Protein AF-A0A8S2HGR1-F1 (afdb_monomer_lite)

Foldseek 3Di:
DWKAFCCDDPPFDHHRDTGDDDPCCVPVPCVVVVGIGDDDPVVNVVSVVVVVVVVVVVVVLVVVLVVVLVVQQPDEAEDEDDDDDPDPPDQCDPVNVVVVCVVVVNDDFDPVQWDDDDGDDAAFDWTWGRSDPPDIHTHTYGYDPPPLLPQDQLVLDPDNLVSLLNVLQVVCVVVVHDDDLVSSCVSCVVVVNCVVNDPVNSVCCVVCVVVVSVVSVVSSVVPPPPDDDDVVVVVVVVVVVVVVVVPPDPQQPEQDLLDPVVCVVCSYDDPPDDDDDDDDPPPCSLVSVLSSQVSSVVPDDPPDDGDDDDDDDDPVVSVLSNCCVVVVPDSVCVVVVVPDDD

Structure (mmCIF, N/CA/C/O backbone):
data_AF-A0A8S2HGR1-F1
#
_entry.id   AF-A0A8S2HGR1-F1
#
loop_
_atom_site.group_PDB
_atom_site.id
_atom_site.type_symbol
_atom_site.label_atom_id
_atom_site.label_alt_id
_atom_site.label_comp_id
_atom_site.label_asym_id
_atom_site.label_entity_id
_atom_site.label_seq_id
_atom_site.pdbx_PDB_ins_code
_atom_site.Cartn_x
_atom_site.Cartn_y
_atom_site.Cartn_z
_atom_site.occupancy
_atom_site.B_iso_or_equiv
_atom_site.auth_seq_id
_atom_site.auth_comp_id
_atom_site.auth_asym_id
_atom_site.auth_atom_id
_atom_site.pdbx_PDB_model_num
ATOM 1 N N . MET A 1 1 ? -41.498 15.082 64.802 1.00 80.62 1 MET A N 1
ATOM 2 C CA . MET A 1 1 ? -40.029 15.286 64.866 1.00 80.62 1 MET A CA 1
ATOM 3 C C . MET A 1 1 ? -39.489 15.509 63.464 1.00 80.62 1 MET A C 1
ATOM 5 O O . MET A 1 1 ? -39.879 14.786 62.555 1.00 80.62 1 MET A O 1
ATOM 9 N N . LYS A 1 2 ? -38.595 16.490 63.287 1.00 83.81 2 LYS A N 1
ATOM 10 C CA . LYS A 1 2 ? -37.931 16.752 62.001 1.00 83.81 2 LYS A CA 1
ATOM 11 C C . LYS A 1 2 ? -36.655 15.925 61.887 1.00 83.81 2 LYS A C 1
ATOM 13 O O . LYS A 1 2 ? -35.819 15.945 62.792 1.00 83.81 2 LYS A O 1
ATOM 18 N N . VAL A 1 3 ? -36.505 15.217 60.777 1.00 82.38 3 VAL A N 1
ATOM 19 C CA . VAL A 1 3 ? -35.333 14.389 60.479 1.00 82.38 3 VAL A CA 1
ATOM 20 C C . VAL A 1 3 ? -34.842 14.675 59.063 1.00 82.38 3 VAL A C 1
ATOM 22 O O . VAL A 1 3 ? -35.623 15.043 58.189 1.00 82.38 3 VAL A O 1
ATOM 25 N N . ILE A 1 4 ? -33.537 14.536 58.849 1.00 82.94 4 ILE A N 1
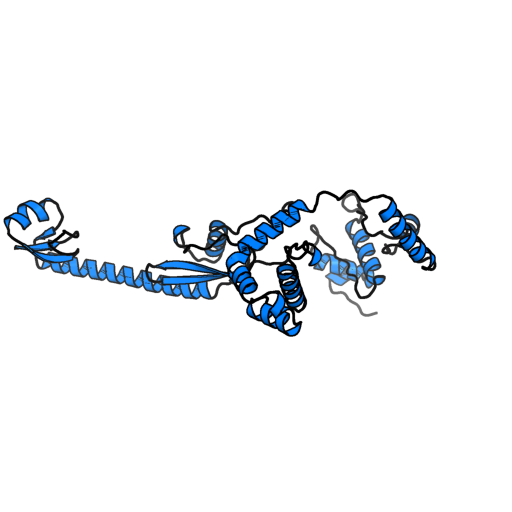ATOM 26 C CA . ILE A 1 4 ? -32.879 14.675 57.548 1.00 82.94 4 ILE A CA 1
ATOM 27 C C . ILE A 1 4 ? -32.605 13.270 57.025 1.00 82.94 4 ILE A C 1
ATOM 29 O O . ILE A 1 4 ? -31.868 12.520 57.667 1.00 82.94 4 ILE A O 1
ATOM 33 N N . LEU A 1 5 ? -33.185 12.904 55.885 1.00 81.44 5 LEU A N 1
ATOM 34 C CA . LEU A 1 5 ? -32.988 11.585 55.283 1.00 81.44 5 LEU A CA 1
ATOM 35 C C . LEU A 1 5 ? -31.607 11.491 54.615 1.00 81.44 5 LEU A C 1
ATOM 37 O O . LEU A 1 5 ? -31.251 12.333 53.799 1.00 81.44 5 LEU A O 1
ATOM 41 N N . LEU A 1 6 ? -30.836 10.447 54.924 1.00 78.56 6 LEU A N 1
ATOM 42 C CA . LEU A 1 6 ? -29.546 10.149 54.281 1.00 78.56 6 LEU A CA 1
ATOM 43 C C . LEU A 1 6 ? -29.682 9.173 53.104 1.00 78.56 6 LEU A C 1
ATOM 45 O O . LEU A 1 6 ? -28.788 9.075 52.267 1.00 78.56 6 LEU A O 1
ATOM 49 N N . LYS A 1 7 ? -30.784 8.420 53.056 1.00 76.19 7 LYS A N 1
ATOM 50 C CA . LYS A 1 7 ? -31.121 7.460 51.999 1.00 76.19 7 LYS A CA 1
ATOM 51 C C . LYS A 1 7 ? -32.593 7.621 51.626 1.00 76.19 7 LYS A C 1
ATOM 53 O O . LYS A 1 7 ? -33.381 8.099 52.437 1.00 76.19 7 LYS A O 1
ATOM 58 N N . GLU A 1 8 ? -32.957 7.235 50.409 1.00 79.38 8 GLU A N 1
ATOM 59 C CA . GLU A 1 8 ? -34.348 7.276 49.960 1.00 79.38 8 GLU A CA 1
ATOM 60 C C . GLU A 1 8 ? -35.175 6.251 50.743 1.00 79.38 8 GLU A C 1
ATOM 62 O O . GLU A 1 8 ? -34.776 5.092 50.879 1.00 79.38 8 GLU A O 1
ATOM 67 N N . VAL A 1 9 ? -36.319 6.683 51.276 1.00 79.00 9 VAL A N 1
ATOM 68 C CA . VAL A 1 9 ? -37.239 5.818 52.021 1.00 79.00 9 VAL A CA 1
ATOM 69 C C . VAL A 1 9 ? -38.609 5.913 51.367 1.00 79.00 9 VAL A C 1
ATOM 71 O O . VAL A 1 9 ? -39.228 6.980 51.327 1.00 79.00 9 VAL A O 1
ATOM 74 N N . ALA A 1 10 ? -39.087 4.781 50.848 1.00 75.19 10 ALA A N 1
ATOM 75 C CA . ALA A 1 10 ? -40.359 4.694 50.144 1.00 75.19 10 ALA A CA 1
ATOM 76 C C . ALA A 1 10 ? -41.505 5.277 50.993 1.00 75.19 10 ALA A C 1
ATOM 78 O O . ALA A 1 10 ? -41.668 4.911 52.156 1.00 75.19 10 ALA A O 1
ATOM 79 N N . LYS A 1 11 ? -42.309 6.166 50.389 1.00 75.50 11 LYS A N 1
ATOM 80 C CA . LYS A 1 11 ? -43.443 6.891 51.006 1.00 75.50 11 LYS A CA 1
ATOM 81 C C . LYS A 1 11 ? -43.089 7.940 52.077 1.00 75.50 11 LYS A C 1
ATOM 83 O O . LYS A 1 11 ? -44.012 8.502 52.657 1.00 75.50 11 LYS A O 1
ATOM 88 N N . VAL A 1 12 ? -41.807 8.222 52.331 1.00 76.75 12 VAL A N 1
ATOM 89 C CA . VAL A 1 12 ? -41.376 9.226 53.327 1.00 76.75 12 VAL A CA 1
ATOM 90 C C . VAL A 1 12 ? -40.705 10.431 52.666 1.00 76.75 12 VAL A C 1
ATOM 92 O O . VAL A 1 12 ? -41.078 11.556 52.969 1.00 76.75 12 VAL A O 1
ATOM 95 N N . GLY A 1 13 ? -39.748 10.220 51.758 1.00 78.12 13 GLY A N 1
ATOM 96 C CA . GLY A 1 13 ? -39.049 11.319 51.082 1.00 78.12 13 GLY A CA 1
ATOM 97 C C . GLY A 1 13 ? -37.760 10.887 50.382 1.00 78.12 13 GLY A C 1
ATOM 98 O O . GLY A 1 13 ? -37.345 9.724 50.474 1.00 78.12 13 GLY A O 1
ATOM 99 N N . LYS A 1 14 ? -37.134 11.828 49.669 1.00 77.69 14 LYS A N 1
ATOM 100 C CA . LYS A 1 14 ? -35.889 11.615 48.914 1.00 77.69 14 LYS A CA 1
ATOM 101 C C . LYS A 1 14 ? -34.643 11.864 49.774 1.00 77.69 14 LYS A C 1
ATOM 103 O O . LYS A 1 14 ? -34.700 12.418 50.869 1.00 77.69 14 LYS A O 1
ATOM 108 N N . VAL A 1 15 ? -33.488 11.434 49.263 1.00 76.75 15 VAL A N 1
ATOM 109 C CA . VAL A 1 15 ? -32.173 11.666 49.887 1.00 76.75 15 VAL A CA 1
ATOM 110 C C . VAL A 1 15 ? -31.944 13.168 50.110 1.00 76.75 15 VAL A C 1
ATOM 112 O O . VAL A 1 15 ? -32.165 13.962 49.200 1.00 76.75 15 VAL A O 1
ATOM 115 N N . ASN A 1 16 ? -31.449 13.536 51.294 1.00 75.75 16 ASN A N 1
ATOM 116 C CA . ASN A 1 16 ? -31.147 14.900 51.747 1.00 75.75 16 ASN A CA 1
ATOM 117 C C . ASN A 1 16 ? -32.367 15.819 51.948 1.00 75.75 16 ASN A C 1
ATOM 119 O O . ASN A 1 16 ? -32.214 17.034 52.062 1.00 75.75 16 ASN A O 1
ATOM 123 N N . GLU A 1 17 ? -33.571 15.255 52.041 1.00 78.94 17 GLU A N 1
ATOM 124 C CA . GLU A 1 17 ? -34.801 15.997 52.322 1.00 78.94 17 GLU A CA 1
ATOM 125 C C . GLU A 1 17 ? -35.075 16.090 53.834 1.00 78.94 17 GLU A C 1
ATOM 127 O O . GLU A 1 17 ? -34.801 15.156 54.597 1.00 78.94 17 GLU A O 1
ATOM 132 N N . VAL A 1 18 ? -35.617 17.231 54.279 1.00 81.44 18 VAL A N 1
ATOM 133 C CA . VAL A 1 18 ? -36.080 17.418 55.662 1.00 81.44 18 VAL A CA 1
ATOM 134 C C . VAL A 1 18 ? -37.545 17.012 55.730 1.00 81.44 18 VAL A C 1
ATOM 136 O O . VAL A 1 18 ? -38.400 17.710 55.191 1.00 81.44 18 VAL A O 1
ATOM 139 N N . VAL A 1 19 ? -37.836 15.913 56.422 1.00 81.75 19 VAL A N 1
ATOM 140 C CA . VAL A 1 19 ? -39.195 15.370 56.533 1.00 81.75 19 VAL A CA 1
ATOM 141 C C . VAL A 1 19 ? -39.647 15.381 57.987 1.00 81.75 19 VAL A C 1
ATOM 143 O O . VAL A 1 19 ? -38.861 15.176 58.918 1.00 81.75 19 VAL A O 1
ATOM 146 N N . GLU A 1 20 ? -40.935 15.642 58.188 1.00 83.06 20 GLU A N 1
ATOM 147 C CA . GLU A 1 20 ? -41.573 15.568 59.493 1.00 83.06 20 GLU A CA 1
ATOM 148 C C . GLU A 1 20 ? -42.263 14.214 59.673 1.00 83.06 20 GLU A C 1
ATOM 150 O O . GLU A 1 20 ? -43.122 13.821 58.890 1.00 83.06 20 GLU A O 1
ATOM 155 N N . VAL A 1 21 ? -41.859 13.482 60.711 1.00 85.25 21 VAL A N 1
ATOM 156 C CA . VAL A 1 21 ? -42.371 12.140 61.017 1.00 85.25 21 VAL A CA 1
ATOM 157 C C . VAL A 1 21 ? -42.778 12.027 62.483 1.00 85.25 21 VAL A C 1
ATOM 159 O O . VAL A 1 21 ? -42.328 12.799 63.341 1.00 85.25 21 VAL A O 1
ATOM 162 N N . ALA A 1 22 ? -43.613 11.032 62.786 1.00 85.06 22 ALA A N 1
ATOM 163 C CA . ALA A 1 22 ? -43.964 10.673 64.157 1.00 85.06 22 ALA A CA 1
ATOM 164 C C . ALA A 1 22 ? -42.708 10.294 64.968 1.00 85.06 22 ALA A C 1
ATOM 166 O O . ALA A 1 22 ? -41.820 9.605 64.462 1.00 85.06 22 ALA A O 1
ATOM 167 N N . GLU A 1 23 ? -42.635 10.718 66.234 1.00 81.00 23 GLU A N 1
ATOM 168 C CA . GLU A 1 23 ? -41.443 10.551 67.089 1.00 81.00 23 GLU A CA 1
ATOM 169 C C . GLU A 1 23 ? -40.989 9.097 67.233 1.00 81.00 23 GLU A C 1
ATOM 171 O O . GLU A 1 23 ? -39.797 8.807 67.117 1.00 81.00 23 GLU A O 1
ATOM 176 N N . GLY A 1 24 ? -41.934 8.169 67.411 1.00 81.81 24 GLY A N 1
ATOM 177 C CA . GLY A 1 24 ? -41.625 6.743 67.514 1.00 81.81 24 GLY A CA 1
ATOM 178 C C . GLY A 1 24 ? -40.996 6.180 66.238 1.00 81.81 24 GLY A C 1
ATOM 179 O O . GLY A 1 24 ? -40.056 5.393 66.309 1.00 81.81 24 GLY A O 1
ATOM 180 N N . TYR A 1 25 ? -41.460 6.626 65.069 1.00 82.06 25 TYR A N 1
ATOM 181 C CA . TYR A 1 25 ? -40.921 6.192 63.779 1.00 82.06 25 TYR A CA 1
ATOM 182 C C . TYR A 1 25 ? -39.547 6.822 63.490 1.00 82.06 25 TYR A C 1
ATOM 184 O O . TYR A 1 25 ? -38.640 6.148 63.002 1.00 82.06 25 TYR A O 1
ATOM 192 N N . GLY A 1 26 ? -39.352 8.092 63.857 1.00 82.88 26 GLY A N 1
ATOM 193 C CA . GLY A 1 26 ? -38.068 8.784 63.720 1.00 82.88 26 GLY A CA 1
ATOM 194 C C . GLY A 1 26 ? -36.959 8.164 64.574 1.00 82.88 26 GLY A C 1
ATOM 195 O O . GLY A 1 26 ? -35.909 7.794 64.049 1.00 82.88 26 GLY A O 1
ATOM 196 N N . ASN A 1 27 ? -37.201 8.001 65.877 1.00 81.50 27 ASN A N 1
ATOM 197 C CA . ASN A 1 27 ? -36.174 7.564 66.827 1.00 81.50 27 ASN A CA 1
ATOM 198 C C . ASN A 1 27 ? -35.912 6.052 66.788 1.00 81.50 27 ASN A C 1
ATOM 200 O O . ASN A 1 27 ? -34.756 5.630 66.775 1.00 81.50 27 ASN A O 1
ATOM 204 N N . ASN A 1 28 ? -36.962 5.224 66.739 1.00 81.06 28 ASN A N 1
ATOM 205 C CA . ASN A 1 28 ? -36.804 3.770 66.885 1.00 81.06 28 ASN A CA 1
ATOM 206 C C . ASN A 1 28 ? -36.490 3.054 65.570 1.00 81.06 28 ASN A C 1
ATOM 208 O O . ASN A 1 28 ? -35.976 1.933 65.594 1.00 81.06 28 ASN A O 1
ATOM 212 N N . PHE A 1 29 ? -36.795 3.692 64.438 1.00 80.69 29 PHE A N 1
ATOM 213 C CA . PHE A 1 29 ? -36.564 3.134 63.114 1.00 80.69 29 PHE A CA 1
ATOM 214 C C . PHE A 1 29 ? -35.536 3.969 62.349 1.00 80.69 29 PHE A C 1
ATOM 216 O O . PHE A 1 29 ? -34.385 3.557 62.282 1.00 80.69 29 PHE A O 1
ATOM 223 N N . LEU A 1 30 ? -35.887 5.166 61.865 1.00 83.12 30 LEU A N 1
ATOM 224 C CA . LEU A 1 30 ? -35.062 5.907 60.896 1.00 83.12 30 LEU A CA 1
ATOM 225 C C . LEU A 1 30 ? -33.656 6.279 61.399 1.00 83.12 30 LEU A C 1
ATOM 227 O O . LEU A 1 30 ? -32.680 6.105 60.667 1.00 83.12 30 LEU A O 1
ATOM 231 N N . ILE A 1 31 ? -33.535 6.778 62.631 1.00 83.31 31 ILE A N 1
ATOM 232 C CA . ILE A 1 31 ? -32.236 7.151 63.214 1.00 83.31 31 ILE A CA 1
ATOM 233 C C . ILE A 1 31 ? -31.448 5.900 63.617 1.00 83.31 31 ILE A C 1
ATOM 235 O O . ILE A 1 31 ? -30.257 5.797 63.327 1.00 83.31 31 ILE A O 1
ATOM 239 N N . ARG A 1 32 ? -32.115 4.904 64.217 1.00 81.38 32 ARG A N 1
ATOM 240 C CA . ARG A 1 32 ? -31.475 3.660 64.674 1.00 81.38 32 ARG A CA 1
ATOM 241 C C . ARG A 1 32 ? -30.919 2.818 63.526 1.00 81.38 32 ARG A C 1
ATOM 243 O O . ARG A 1 32 ? -29.872 2.200 63.676 1.00 81.38 32 ARG A O 1
ATOM 250 N N . THR A 1 33 ? -31.598 2.797 62.381 1.00 81.44 33 THR A N 1
ATOM 251 C CA . THR A 1 33 ? -31.144 2.083 61.177 1.00 81.44 33 THR A CA 1
ATOM 252 C C . THR A 1 33 ? -30.171 2.906 60.327 1.00 81.44 33 THR A C 1
ATOM 254 O O . THR A 1 33 ? -29.768 2.451 59.258 1.00 81.44 33 THR A O 1
ATOM 257 N N . GLY A 1 34 ? -29.808 4.121 60.761 1.00 81.25 34 GLY A N 1
ATOM 258 C CA . GLY A 1 34 ? -28.893 5.007 60.038 1.00 81.25 34 GLY A CA 1
ATOM 259 C C . GLY A 1 34 ? -29.459 5.555 58.722 1.00 81.25 34 GLY A C 1
ATOM 260 O O . GLY A 1 34 ? -28.697 5.896 57.820 1.00 81.25 34 GLY A O 1
ATOM 261 N N . LEU A 1 35 ? -30.787 5.607 58.583 1.00 81.38 35 LEU A N 1
ATOM 262 C CA . LEU A 1 35 ? -31.467 6.134 57.394 1.00 81.38 35 LEU A CA 1
ATOM 263 C C . LEU A 1 35 ? -31.699 7.646 57.477 1.00 81.38 35 LEU A C 1
ATOM 265 O O . LEU A 1 35 ? -31.852 8.288 56.439 1.00 81.38 35 LEU A O 1
ATOM 269 N N . ALA A 1 36 ? -31.708 8.219 58.682 1.00 79.81 36 ALA A N 1
ATOM 270 C CA . ALA A 1 36 ? -31.907 9.645 58.903 1.00 79.81 36 ALA A CA 1
ATOM 271 C C . ALA A 1 36 ? -31.107 10.167 60.105 1.00 79.81 36 ALA A C 1
ATOM 273 O O . ALA A 1 36 ? -30.756 9.412 61.008 1.00 79.81 36 ALA A O 1
ATOM 274 N N . VAL A 1 37 ? -30.863 11.476 60.142 1.00 83.75 37 VAL A N 1
ATOM 275 C CA . VAL A 1 37 ? -30.251 12.180 61.279 1.00 83.75 37 VAL A CA 1
ATOM 276 C C . VAL A 1 37 ? -31.258 13.173 61.850 1.00 83.75 37 VAL A C 1
ATOM 278 O O . VAL A 1 37 ? -32.011 13.800 61.104 1.00 83.75 37 VAL A O 1
ATOM 281 N N . ALA A 1 38 ? -31.292 13.327 63.175 1.00 81.31 38 ALA A N 1
ATOM 282 C CA . ALA A 1 38 ? -32.140 14.323 63.825 1.00 81.31 38 ALA A CA 1
ATOM 283 C C . ALA A 1 38 ? -31.816 15.741 63.317 1.00 81.31 38 ALA A C 1
ATOM 285 O O . ALA A 1 38 ? -30.648 16.114 63.172 1.00 81.31 38 ALA A O 1
ATOM 286 N N . TYR A 1 39 ? -32.849 16.541 63.053 1.00 80.81 39 TYR A N 1
ATOM 287 C CA . TYR A 1 39 ? -32.671 17.908 62.576 1.00 80.81 39 TYR A CA 1
ATOM 288 C C . TYR A 1 39 ? -32.000 18.781 63.650 1.00 80.81 39 TYR A C 1
ATOM 290 O O . TYR A 1 39 ? -32.543 18.972 64.736 1.00 80.81 39 TYR A O 1
ATOM 298 N N . SER A 1 40 ? -30.839 19.353 63.326 1.00 80.81 40 SER A N 1
ATOM 299 C CA . SER A 1 40 ? -30.190 20.406 64.115 1.00 80.81 40 SER A CA 1
ATOM 300 C C . SER A 1 40 ? -29.643 21.504 63.192 1.00 80.81 40 SER A C 1
ATOM 302 O O . SER A 1 40 ? -29.301 21.205 62.041 1.00 80.81 40 SER A O 1
ATOM 304 N N . PRO A 1 41 ? -29.514 22.762 63.661 1.00 77.50 41 PRO A N 1
ATOM 305 C CA . PRO A 1 41 ? -28.951 23.848 62.852 1.00 77.50 41 PRO A CA 1
ATOM 306 C C . PRO A 1 41 ? -27.555 23.519 62.296 1.00 77.50 41 PRO A C 1
ATOM 308 O O . PRO A 1 41 ? -27.269 23.798 61.135 1.00 77.50 41 PRO A O 1
ATOM 311 N N . ALA A 1 42 ? -26.717 22.833 63.081 1.00 75.00 42 ALA A N 1
ATOM 312 C CA . ALA A 1 42 ? -25.392 22.382 62.654 1.00 75.00 42 ALA A CA 1
ATOM 313 C C . ALA A 1 42 ? -25.443 21.230 61.629 1.00 75.00 42 ALA A C 1
ATOM 315 O O . ALA A 1 42 ? -24.612 21.176 60.723 1.00 75.00 42 ALA A O 1
ATOM 316 N N . ALA A 1 43 ? -26.412 20.313 61.740 1.00 71.75 43 ALA A N 1
ATOM 317 C CA . ALA A 1 43 ? -26.596 19.225 60.776 1.00 71.75 43 ALA A CA 1
ATOM 318 C C . ALA A 1 43 ? -27.095 19.738 59.417 1.00 71.75 43 ALA A C 1
ATOM 320 O O . ALA A 1 43 ? -26.626 19.263 58.385 1.00 71.75 43 ALA A O 1
ATOM 321 N N . LYS A 1 44 ? -27.977 20.747 59.412 1.00 74.81 44 LYS A N 1
ATOM 322 C CA . LYS A 1 44 ? -28.432 21.421 58.187 1.00 74.81 44 LYS A CA 1
ATOM 323 C C . LYS A 1 44 ? -27.270 22.101 57.455 1.00 74.81 44 LYS A C 1
ATOM 325 O O . LYS A 1 44 ? -27.097 21.891 56.262 1.00 74.81 44 LYS A O 1
ATOM 330 N N . LEU A 1 45 ? -26.425 22.828 58.183 1.00 77.25 45 LEU A N 1
ATOM 331 C CA . LEU A 1 45 ? -25.285 23.547 57.605 1.00 77.25 45 LEU A CA 1
ATOM 332 C C . LEU A 1 45 ? -24.218 22.586 57.036 1.00 77.25 45 LEU A C 1
ATOM 334 O O . LEU A 1 45 ? -23.636 22.845 55.986 1.00 77.25 45 LEU A O 1
ATOM 338 N N . ARG A 1 46 ? -24.014 21.419 57.671 1.00 76.06 46 ARG A N 1
ATOM 339 C CA . ARG A 1 46 ? -23.173 20.328 57.130 1.00 76.06 46 ARG A CA 1
ATOM 340 C C . ARG A 1 46 ? -23.767 19.686 55.876 1.00 76.06 46 ARG A C 1
ATOM 342 O O . ARG A 1 46 ? -23.020 19.344 54.964 1.00 76.06 46 ARG A O 1
ATOM 349 N N . LEU A 1 47 ? -25.087 19.510 55.829 1.00 72.81 47 LEU A N 1
ATOM 350 C CA . LEU A 1 47 ? -25.785 18.983 54.657 1.00 72.81 47 LEU A CA 1
ATOM 351 C C . LEU A 1 47 ? -25.645 19.934 53.466 1.00 72.81 47 LEU A C 1
ATOM 353 O O . LEU A 1 47 ? -25.283 19.494 52.382 1.00 72.81 47 LEU A O 1
ATOM 357 N N . GLU A 1 48 ? -25.870 21.229 53.686 1.00 76.88 48 GLU A N 1
ATOM 358 C CA . GLU A 1 48 ? -25.726 22.273 52.666 1.00 76.88 48 GLU A CA 1
ATOM 359 C C . GLU A 1 48 ? -24.282 22.362 52.155 1.00 76.88 48 GLU A C 1
ATOM 361 O O . GLU A 1 48 ? -24.068 22.394 50.945 1.00 76.88 48 GLU A O 1
ATOM 366 N N . ALA A 1 49 ? -23.283 22.290 53.042 1.00 78.00 49 ALA A N 1
ATOM 367 C CA . ALA A 1 49 ? -21.872 22.252 52.649 1.00 78.00 49 ALA A CA 1
ATOM 368 C C . ALA A 1 49 ? -21.510 20.994 51.834 1.00 78.00 49 ALA A C 1
ATOM 370 O O . ALA A 1 49 ? -20.787 21.084 50.841 1.00 78.00 49 ALA A O 1
ATOM 371 N N . ASN A 1 50 ? -22.034 19.821 52.210 1.00 76.81 50 ASN A N 1
ATOM 372 C CA . ASN A 1 50 ? -21.820 18.578 51.464 1.00 76.81 50 ASN A CA 1
ATOM 373 C C . ASN A 1 50 ? -22.524 18.596 50.101 1.00 76.81 50 ASN A C 1
ATOM 375 O O . ASN A 1 50 ? -21.930 18.187 49.110 1.00 76.81 50 ASN A O 1
ATOM 379 N N . LEU A 1 51 ? -23.762 19.094 50.033 1.00 74.88 51 LEU A N 1
ATOM 380 C CA . LEU A 1 51 ? -24.508 19.264 48.785 1.00 74.88 51 LEU A CA 1
ATOM 381 C C . LEU A 1 51 ? -23.816 20.258 47.848 1.00 74.88 51 LEU A C 1
ATOM 383 O O . LEU A 1 51 ? -23.702 19.978 46.659 1.00 74.88 51 LEU A O 1
ATOM 387 N N . ALA A 1 52 ? -23.301 21.373 48.375 1.00 77.56 52 ALA A N 1
ATOM 388 C CA . ALA A 1 52 ? -22.546 22.355 47.601 1.00 77.56 52 ALA A CA 1
ATOM 389 C C . ALA A 1 52 ? -21.233 21.770 47.060 1.00 77.56 52 ALA A C 1
ATOM 391 O O . ALA A 1 52 ? -20.915 21.964 45.889 1.00 77.56 52 ALA A O 1
ATOM 392 N N . LYS A 1 53 ? -20.505 20.991 47.871 1.00 78.56 53 LYS A N 1
ATOM 393 C CA . LYS A 1 53 ? -19.292 20.289 47.432 1.00 78.56 53 LYS A CA 1
ATOM 394 C C . LYS A 1 53 ? -19.596 19.246 46.351 1.00 78.56 53 LYS A C 1
ATOM 396 O O . LYS A 1 53 ? -18.917 19.215 45.331 1.00 78.56 53 LYS A O 1
ATOM 401 N N . LEU A 1 54 ? -20.643 18.441 46.534 1.00 72.88 54 LEU A N 1
ATOM 402 C CA . LEU A 1 54 ? -21.085 17.455 45.543 1.00 72.88 54 LEU A CA 1
ATOM 403 C C . LEU A 1 54 ? -21.544 18.120 44.237 1.00 72.88 54 LEU A C 1
ATOM 405 O O . LEU A 1 54 ? -21.239 17.615 43.160 1.00 72.88 54 LEU A O 1
ATOM 409 N N . ALA A 1 55 ? -22.239 19.259 44.321 1.00 73.69 55 ALA A N 1
ATOM 410 C CA . ALA A 1 55 ? -22.652 20.038 43.157 1.00 73.69 55 ALA A CA 1
ATOM 411 C C . ALA A 1 55 ? -21.447 20.645 42.422 1.00 73.69 55 ALA A C 1
ATOM 413 O O . ALA A 1 55 ? -21.381 20.573 41.199 1.00 73.69 55 ALA A O 1
ATOM 414 N N . GLN A 1 56 ? -20.462 21.171 43.156 1.00 77.50 56 GLN A N 1
ATOM 415 C CA . GLN A 1 56 ? -19.228 21.709 42.581 1.00 77.50 56 GLN A CA 1
ATOM 416 C C . GLN A 1 56 ? -18.398 20.615 41.891 1.00 77.50 56 GLN A C 1
ATOM 418 O O . GLN A 1 56 ? -17.917 20.817 40.779 1.00 77.50 56 GLN A O 1
ATOM 423 N N . GLU A 1 57 ? -18.270 19.439 42.509 1.00 75.81 57 GLU A N 1
ATOM 424 C CA . GLU A 1 57 ? -17.595 18.279 41.913 1.00 75.81 57 GLU A CA 1
ATOM 425 C C . GLU A 1 57 ? -18.342 17.747 40.677 1.00 75.81 57 GLU A C 1
ATOM 427 O O . GLU A 1 57 ? -17.711 17.344 39.698 1.00 75.81 57 GLU A O 1
ATOM 432 N N . ALA A 1 58 ? -19.680 17.756 40.690 1.00 70.38 58 ALA A N 1
ATOM 433 C CA . ALA A 1 58 ? -20.496 17.359 39.543 1.00 70.38 58 ALA A CA 1
ATOM 434 C C . ALA A 1 58 ? -20.359 18.344 38.370 1.00 70.38 58 ALA A C 1
ATOM 436 O O . ALA A 1 58 ? -20.174 17.910 37.232 1.00 70.38 58 ALA A O 1
ATOM 437 N N . GLU A 1 59 ? -20.372 19.650 38.646 1.00 75.88 59 GLU A N 1
ATOM 438 C CA . GLU A 1 59 ? -20.191 20.694 37.634 1.00 75.88 59 GLU A CA 1
ATOM 439 C C . GLU A 1 59 ? -18.794 20.615 37.003 1.00 75.88 59 GLU A C 1
ATOM 441 O O . GLU A 1 59 ? -18.655 20.616 35.783 1.00 75.88 59 GLU A O 1
ATOM 446 N N . GLN A 1 60 ? -17.745 20.425 37.811 1.00 76.12 60 GLN A N 1
ATOM 447 C CA . GLN A 1 60 ? -16.381 20.223 37.305 1.00 76.12 60 GLN A CA 1
ATOM 448 C C . GLN A 1 60 ? -16.273 18.997 36.378 1.00 76.12 60 GLN A C 1
ATOM 450 O O . GLN A 1 60 ? -15.594 19.047 35.346 1.00 76.12 60 GLN A O 1
ATOM 455 N N . ARG A 1 61 ? -16.967 17.895 36.696 1.00 71.38 61 ARG A N 1
ATOM 456 C CA . ARG A 1 61 ? -17.018 16.696 35.837 1.00 71.38 61 ARG A CA 1
ATOM 457 C C . ARG A 1 61 ? -17.773 16.945 34.533 1.00 71.38 61 ARG A C 1
ATOM 459 O O . ARG A 1 61 ? -17.360 16.448 33.489 1.00 71.38 61 ARG A O 1
ATOM 466 N N . TYR A 1 62 ? -18.849 17.725 34.574 1.00 72.88 62 TYR A N 1
ATOM 467 C CA . TYR A 1 62 ? -19.593 18.102 33.375 1.00 72.88 62 TYR A CA 1
ATOM 468 C C . TYR A 1 62 ? -18.751 18.980 32.436 1.00 72.88 62 TYR A C 1
ATOM 470 O O . TYR A 1 62 ? -18.626 18.670 31.250 1.00 72.88 62 TYR A O 1
ATOM 478 N N . GLN A 1 63 ? -18.097 20.013 32.975 1.00 75.38 63 GLN A N 1
ATOM 479 C CA . GLN A 1 63 ? -17.255 20.927 32.196 1.00 75.38 63 GLN A CA 1
ATOM 480 C C . GLN A 1 63 ? -16.047 20.216 31.571 1.00 75.38 63 GLN A C 1
ATOM 482 O O . GLN A 1 63 ? -15.758 20.391 30.388 1.00 75.38 63 GLN A O 1
ATOM 487 N N . SER A 1 64 ? -15.376 19.340 32.323 1.00 73.12 64 SER A N 1
ATOM 488 C CA . SER A 1 64 ? -14.275 18.528 31.780 1.00 73.12 64 SER A CA 1
ATOM 489 C C . SER A 1 64 ? -14.732 17.563 30.676 1.00 73.12 64 SER A C 1
ATOM 491 O O . SER A 1 64 ? -14.024 17.396 29.683 1.00 73.12 64 SER A O 1
ATOM 493 N N . ALA A 1 65 ? -15.935 16.984 30.777 1.00 68.81 65 ALA A N 1
ATOM 494 C CA . ALA A 1 65 ? -16.496 16.136 29.724 1.00 68.81 65 ALA A CA 1
ATOM 495 C C . ALA A 1 65 ? -16.835 16.909 28.432 1.00 68.81 65 ALA A C 1
ATOM 497 O O . ALA A 1 65 ? -16.698 16.351 27.340 1.00 68.81 65 ALA A O 1
ATOM 498 N N . LEU A 1 66 ? -17.251 18.179 28.525 1.00 74.94 66 LEU A N 1
ATOM 499 C CA . LEU A 1 66 ? -17.507 19.032 27.355 1.00 74.94 66 LEU A CA 1
ATOM 500 C C . LEU A 1 66 ? -16.226 19.338 26.567 1.00 74.94 66 LEU A C 1
ATOM 502 O O . LEU A 1 66 ? -16.217 19.188 25.346 1.00 74.94 66 LEU A O 1
ATOM 506 N N . VAL A 1 67 ? -15.133 19.672 27.258 1.00 79.69 67 VAL A N 1
ATOM 507 C CA . VAL A 1 67 ? -13.822 19.927 26.630 1.00 79.69 67 VAL A CA 1
ATOM 508 C C . VAL A 1 67 ? -13.311 18.686 25.888 1.00 79.69 67 VAL A C 1
ATOM 510 O O . VAL A 1 67 ? -12.831 18.762 24.753 1.00 79.69 67 VAL A O 1
ATOM 513 N N . VAL A 1 68 ? -13.462 17.507 26.501 1.00 71.19 68 VAL A N 1
ATOM 514 C CA . VAL A 1 68 ? -13.069 16.236 25.877 1.00 71.19 68 VAL A CA 1
ATOM 515 C C . VAL A 1 68 ? -13.957 15.914 24.672 1.00 71.19 68 VAL A C 1
ATOM 517 O O . VAL A 1 68 ? -13.448 15.444 23.656 1.00 71.19 68 VAL A O 1
ATOM 520 N N . LYS A 1 69 ? -15.263 16.214 24.726 1.00 73.50 69 LYS A N 1
ATOM 521 C CA . LYS A 1 69 ? -16.169 16.052 23.578 1.00 73.50 69 LYS A CA 1
ATOM 522 C C . LYS A 1 69 ? -15.719 16.878 22.375 1.00 73.50 69 LYS A C 1
ATOM 524 O O . LYS A 1 69 ? -15.704 16.351 21.264 1.00 73.50 69 LYS A O 1
ATOM 529 N N . GLU A 1 70 ? -15.371 18.141 22.590 1.00 72.75 70 GLU A N 1
ATOM 530 C CA . GLU A 1 70 ? -14.943 19.038 21.516 1.00 72.75 70 GLU A CA 1
ATOM 531 C C . GLU A 1 70 ? -13.648 18.534 20.865 1.00 72.75 70 GLU A C 1
ATOM 533 O O . GLU A 1 70 ? -13.585 18.374 19.645 1.00 72.75 70 GLU A O 1
ATOM 538 N N . THR A 1 71 ? -12.685 18.114 21.689 1.00 71.81 71 THR A N 1
ATOM 539 C CA . THR A 1 71 ? -11.423 17.512 21.233 1.00 71.81 71 THR A CA 1
ATOM 540 C C . THR A 1 71 ? -11.655 16.233 20.414 1.00 71.81 71 THR A C 1
ATOM 542 O O . THR A 1 71 ? -11.085 16.065 19.340 1.00 71.81 71 THR A O 1
ATOM 545 N N . ILE A 1 72 ? -12.535 15.338 20.881 1.00 66.31 72 ILE A N 1
ATOM 546 C CA . ILE A 1 72 ? -12.872 14.077 20.194 1.00 66.31 72 ILE A CA 1
ATOM 547 C C . ILE A 1 72 ? -13.592 14.322 18.865 1.00 66.31 72 ILE A C 1
ATOM 549 O O . ILE A 1 72 ? -13.340 13.604 17.902 1.00 66.31 72 ILE A O 1
ATOM 553 N N . SER A 1 73 ? -14.456 15.336 18.790 1.00 62.84 73 SER A N 1
ATOM 554 C CA . SER A 1 73 ? -15.203 15.650 17.564 1.00 62.84 73 SER A CA 1
ATOM 555 C C . SER A 1 73 ? -14.330 16.171 16.420 1.00 62.84 73 SER A C 1
ATOM 557 O O . SER A 1 73 ? -14.671 15.990 15.253 1.00 62.84 73 SER A O 1
ATOM 559 N N . GLN A 1 74 ? -13.187 16.778 16.747 1.00 67.25 74 GLN A N 1
ATOM 560 C CA . GLN A 1 74 ? -12.210 17.263 15.770 1.00 67.25 74 GLN A CA 1
ATOM 561 C C . GLN A 1 74 ? -11.182 16.188 15.376 1.00 67.25 74 GLN A C 1
ATOM 563 O O . GLN A 1 74 ? -10.448 16.353 14.399 1.00 67.25 74 GLN A O 1
ATOM 568 N N . LEU A 1 75 ? -11.126 15.075 16.112 1.00 65.94 75 LEU A N 1
ATOM 569 C CA . LEU A 1 75 ? -10.191 13.985 15.869 1.00 65.94 75 LEU A CA 1
ATOM 570 C C . LEU A 1 75 ? -10.707 13.036 14.783 1.00 65.94 75 LEU A C 1
ATOM 572 O O . LEU A 1 75 ? -11.797 12.475 14.868 1.00 65.94 75 LEU A O 1
ATOM 576 N N . ASN A 1 76 ? -9.856 12.802 13.785 1.00 60.12 76 ASN A N 1
ATOM 577 C CA . ASN A 1 76 ? -10.052 11.778 12.766 1.00 60.12 76 ASN A CA 1
ATOM 578 C C . ASN A 1 76 ? -9.035 10.658 12.990 1.00 60.12 76 ASN A C 1
ATOM 580 O O . ASN A 1 76 ? -7.857 10.817 12.662 1.00 60.12 76 ASN A O 1
ATOM 584 N N . LEU A 1 77 ? -9.475 9.523 13.533 1.00 62.69 77 LEU A N 1
ATOM 585 C CA . LEU A 1 77 ? -8.591 8.370 13.710 1.00 62.69 77 LEU A CA 1
ATOM 586 C C . LEU A 1 77 ? -8.532 7.558 12.420 1.00 62.69 77 LEU A C 1
ATOM 588 O O . LEU A 1 77 ? -9.554 7.086 11.916 1.00 62.69 77 LEU A O 1
ATOM 592 N N . ARG A 1 78 ? -7.318 7.399 11.890 1.00 55.56 78 ARG A N 1
ATOM 593 C CA . ARG A 1 78 ? -7.029 6.544 10.739 1.00 55.56 78 ARG A CA 1
ATOM 594 C C . ARG A 1 78 ? -6.363 5.266 11.225 1.00 55.56 78 ARG A C 1
ATOM 596 O O . ARG A 1 78 ? -5.348 5.328 11.918 1.00 55.56 78 ARG A O 1
ATOM 603 N N . PHE A 1 79 ? -6.923 4.130 10.827 1.00 56.72 79 PHE A N 1
ATOM 604 C CA . PHE A 1 79 ? -6.352 2.811 11.080 1.00 56.72 79 PHE A CA 1
ATOM 605 C C . PHE A 1 79 ? -5.955 2.167 9.754 1.00 56.72 79 PHE A C 1
ATOM 607 O O . PHE A 1 79 ? -6.724 2.196 8.794 1.00 56.72 79 PHE A O 1
ATOM 614 N N . SER A 1 80 ? -4.759 1.582 9.727 1.00 48.66 80 SER A N 1
ATOM 615 C CA . SER A 1 80 ? -4.296 0.695 8.661 1.00 48.66 80 SER A CA 1
ATOM 616 C C . SER A 1 80 ? -4.214 -0.713 9.245 1.00 48.66 80 SER A C 1
ATOM 618 O O . SER A 1 80 ? -3.552 -0.909 10.269 1.00 48.66 80 SER A O 1
ATOM 620 N N . LEU A 1 81 ? -4.940 -1.675 8.672 1.00 51.62 81 LEU A N 1
ATOM 621 C CA . LEU A 1 81 ? -4.863 -3.067 9.112 1.00 51.62 81 LEU A CA 1
ATOM 622 C C . LEU A 1 81 ? -3.558 -3.694 8.594 1.00 51.62 81 LEU A C 1
ATOM 624 O O . LEU A 1 81 ? -3.268 -3.582 7.404 1.00 51.62 81 LEU A O 1
ATOM 628 N N . PRO A 1 82 ? -2.768 -4.377 9.442 1.00 40.31 82 PRO A N 1
ATOM 629 C CA . PRO A 1 82 ? -1.616 -5.127 8.969 1.00 40.31 82 PRO A CA 1
ATOM 630 C C . PRO A 1 82 ? -2.084 -6.349 8.169 1.00 40.31 82 PRO A C 1
ATOM 632 O O . PRO A 1 82 ? -2.806 -7.205 8.684 1.00 40.31 82 PRO A O 1
ATOM 635 N N . GLN A 1 83 ? -1.655 -6.435 6.910 1.00 40.28 83 GLN A N 1
ATOM 636 C CA . GLN A 1 83 ? -1.812 -7.628 6.087 1.00 40.28 83 GLN A CA 1
ATOM 637 C C . GLN A 1 83 ? -0.991 -8.777 6.679 1.00 40.28 83 GLN A C 1
ATOM 639 O O . GLN A 1 83 ? 0.239 -8.731 6.706 1.00 40.28 83 GLN A O 1
ATOM 644 N N . HIS A 1 84 ? -1.657 -9.853 7.083 1.00 33.03 84 HIS A N 1
ATOM 645 C CA . HIS A 1 84 ? -1.009 -11.151 7.206 1.00 33.03 84 HIS A CA 1
ATOM 646 C C . HIS A 1 84 ? -1.681 -12.128 6.243 1.00 33.03 84 HIS A C 1
ATOM 648 O O . HIS A 1 84 ? -2.862 -12.435 6.380 1.00 33.03 84 HIS A O 1
ATOM 654 N N . LEU A 1 85 ? -0.898 -12.625 5.275 1.00 30.64 85 LEU A N 1
ATOM 655 C CA . LEU A 1 85 ? -1.193 -13.825 4.480 1.00 30.64 85 LEU A CA 1
ATOM 656 C C . LEU A 1 85 ? -2.578 -13.821 3.805 1.00 30.64 85 LEU A C 1
ATOM 658 O O . LEU A 1 85 ? -3.407 -14.685 4.083 1.00 30.64 85 LEU A O 1
ATOM 662 N N . GLY A 1 86 ? -2.838 -12.845 2.928 1.00 40.12 86 GLY A N 1
ATOM 663 C CA . GLY A 1 86 ? -4.030 -12.857 2.065 1.00 40.12 86 GLY A CA 1
ATOM 664 C C . GLY A 1 86 ? -5.373 -12.813 2.806 1.00 40.12 86 GLY A C 1
ATOM 665 O O . GLY A 1 86 ? -6.403 -13.129 2.220 1.00 40.12 86 GLY A O 1
ATOM 666 N N . LYS A 1 87 ? -5.380 -12.442 4.093 1.00 32.38 87 LYS A N 1
ATOM 667 C CA . LYS A 1 87 ? -6.589 -12.253 4.900 1.00 32.38 87 LYS A CA 1
ATOM 668 C C . LYS A 1 87 ? -6.606 -10.846 5.491 1.00 32.38 87 LYS A C 1
ATOM 670 O O . LYS A 1 87 ? -5.957 -10.579 6.499 1.00 32.38 87 LYS A O 1
ATOM 675 N N . THR A 1 88 ? -7.415 -9.958 4.923 1.00 39.66 88 THR A N 1
ATOM 676 C CA . THR A 1 88 ? -7.863 -8.713 5.570 1.00 39.66 88 THR A CA 1
ATOM 677 C C . THR A 1 88 ? -9.014 -9.032 6.526 1.00 39.66 88 THR A C 1
ATOM 679 O O . THR A 1 88 ? -10.155 -8.622 6.356 1.00 39.66 88 THR A O 1
ATOM 682 N N . SER A 1 89 ? -8.738 -9.835 7.552 1.00 35.16 89 SER A N 1
ATOM 683 C CA . SER A 1 89 ? -9.718 -10.163 8.592 1.00 35.16 89 SER A CA 1
ATOM 684 C C . SER A 1 89 ? -9.289 -9.531 9.905 1.00 35.16 89 SER A C 1
ATOM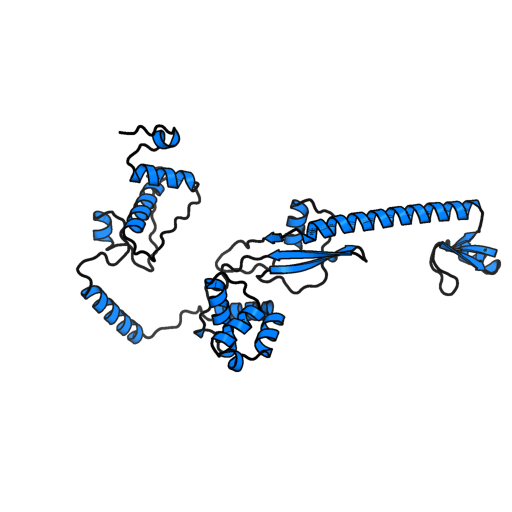 686 O O . SER A 1 89 ? -8.751 -10.191 10.790 1.00 35.16 89 SER A O 1
ATOM 688 N N . GLY A 1 90 ? -9.513 -8.227 10.022 1.00 39.91 90 GLY A N 1
ATOM 689 C CA . GLY A 1 90 ? -9.320 -7.501 11.268 1.00 39.91 90 GLY A CA 1
ATOM 690 C C . GLY A 1 90 ? -10.492 -6.569 11.520 1.00 39.91 90 GLY A C 1
ATOM 691 O O . GLY A 1 90 ? -10.559 -5.491 10.945 1.00 39.91 90 GLY A O 1
ATOM 692 N N . SER A 1 91 ? -11.417 -6.957 12.397 1.00 43.06 91 SER A N 1
ATOM 693 C CA . SER A 1 91 ? -12.364 -6.000 12.973 1.00 43.06 91 SER A CA 1
ATOM 694 C C . SER A 1 91 ? -11.580 -5.006 13.831 1.00 43.06 91 SER A C 1
ATOM 696 O O . SER A 1 91 ? -10.848 -5.444 14.727 1.00 43.06 91 SER A O 1
ATOM 698 N N . ILE A 1 92 ? -11.740 -3.697 13.611 1.00 54.62 92 ILE A N 1
ATOM 699 C CA . ILE A 1 92 ? -11.170 -2.696 14.524 1.00 54.62 92 ILE A CA 1
ATOM 700 C C . ILE A 1 92 ? -11.858 -2.881 15.878 1.00 54.62 92 ILE A C 1
ATOM 702 O O . ILE A 1 92 ? -13.057 -2.653 16.032 1.00 54.62 92 ILE A O 1
ATOM 706 N N . SER A 1 93 ? -11.106 -3.357 16.864 1.00 55.75 93 SER A N 1
ATOM 707 C CA . SER A 1 93 ? -11.643 -3.637 18.193 1.00 55.75 93 SER A CA 1
ATOM 708 C C . SER A 1 93 ? -11.748 -2.355 19.022 1.00 55.75 93 SER A C 1
ATOM 710 O O . SER A 1 93 ? -10.921 -1.450 18.898 1.00 55.75 93 SER A O 1
ATOM 712 N N . HIS A 1 94 ? -12.697 -2.305 19.967 1.00 57.44 94 HIS A N 1
ATOM 713 C CA . HIS A 1 94 ? -12.784 -1.203 20.940 1.00 57.44 94 HIS A CA 1
ATOM 714 C C . HIS A 1 94 ? -11.460 -0.989 21.692 1.00 57.44 94 HIS A C 1
ATOM 716 O O . HIS A 1 94 ? -11.147 0.130 22.080 1.00 57.44 94 HIS A O 1
ATOM 722 N N . LYS A 1 95 ? -10.653 -2.047 21.867 1.00 62.38 95 LYS A N 1
ATOM 723 C CA . LYS A 1 95 ? -9.332 -1.960 22.497 1.00 62.38 95 LYS A CA 1
ATOM 724 C C . LYS A 1 95 ? -8.353 -1.123 21.664 1.00 62.38 95 LYS A C 1
ATOM 726 O O . LYS A 1 95 ? -7.727 -0.236 22.217 1.00 62.38 95 LYS A O 1
ATOM 731 N N . GLN A 1 96 ? -8.279 -1.344 20.351 1.00 62.84 96 GLN A N 1
ATOM 732 C CA . GLN A 1 96 ? -7.380 -0.588 19.465 1.00 62.84 96 GLN A CA 1
ATOM 733 C C . GLN A 1 96 ? -7.737 0.902 19.410 1.00 62.84 96 GLN A C 1
ATOM 735 O O . GLN A 1 96 ? -6.849 1.751 19.392 1.00 62.84 96 GLN A O 1
ATOM 740 N N . ILE A 1 97 ? -9.034 1.223 19.439 1.00 64.94 97 ILE A N 1
ATOM 741 C CA . ILE A 1 97 ? -9.512 2.611 19.487 1.00 64.94 97 ILE A CA 1
ATOM 742 C C . ILE A 1 97 ? -9.126 3.269 20.812 1.00 64.94 97 ILE A C 1
ATOM 744 O O . ILE A 1 97 ? -8.620 4.388 20.817 1.00 64.94 97 ILE A O 1
ATOM 748 N N . LEU A 1 98 ? -9.309 2.565 21.931 1.00 66.44 98 LEU A N 1
ATOM 749 C CA . LEU A 1 98 ? -8.907 3.055 23.248 1.00 66.44 98 LEU A CA 1
ATOM 750 C C . LEU A 1 98 ? -7.391 3.241 23.366 1.00 66.44 98 LEU A C 1
ATOM 752 O O . LEU A 1 98 ? -6.951 4.257 23.901 1.00 66.44 98 LEU A O 1
ATOM 756 N N . ASP A 1 99 ? -6.595 2.309 22.840 1.00 68.75 99 ASP A N 1
ATOM 757 C CA . ASP A 1 99 ? -5.132 2.387 22.865 1.00 68.75 99 ASP A CA 1
ATOM 758 C C . ASP A 1 99 ? -4.643 3.626 22.087 1.00 68.75 99 ASP A C 1
ATOM 760 O O . ASP A 1 99 ? -3.796 4.379 22.576 1.00 68.75 99 ASP A O 1
ATOM 764 N N . GLN A 1 100 ? -5.241 3.915 20.924 1.00 68.06 100 GLN A N 1
ATOM 765 C CA . GLN A 1 100 ? -4.889 5.098 20.136 1.00 68.06 100 GLN A CA 1
ATOM 766 C C . GLN A 1 100 ? -5.375 6.405 20.787 1.00 68.06 100 GLN A C 1
ATOM 768 O O . GLN A 1 100 ? -4.616 7.371 20.850 1.00 68.06 100 GLN A O 1
ATOM 773 N N . LEU A 1 101 ? -6.587 6.441 21.350 1.00 68.56 101 LEU A N 1
ATOM 774 C CA . LEU A 1 101 ? -7.075 7.599 22.116 1.00 68.56 101 LEU A CA 1
ATOM 775 C C . LEU A 1 101 ? -6.193 7.888 23.342 1.00 68.56 101 LEU A C 1
ATOM 777 O O . LEU A 1 101 ? -5.884 9.045 23.627 1.00 68.56 101 LEU A O 1
ATOM 781 N N . THR A 1 102 ? -5.716 6.837 24.013 1.00 70.81 102 THR A N 1
ATOM 782 C CA . THR A 1 102 ? -4.793 6.949 25.150 1.00 70.81 102 THR A CA 1
ATOM 783 C C . THR A 1 102 ? -3.435 7.494 24.707 1.00 70.81 102 THR A C 1
ATOM 785 O O . THR A 1 102 ? -2.866 8.346 25.392 1.00 70.81 102 THR A O 1
ATOM 788 N N . SER A 1 103 ? -2.932 7.063 23.543 1.00 68.19 103 SER A N 1
ATOM 789 C CA . SER A 1 103 ? -1.687 7.587 22.958 1.00 68.19 103 SER A CA 1
ATOM 790 C C . SER A 1 103 ? -1.770 9.077 22.602 1.00 68.19 103 SER A C 1
ATOM 792 O O . SER A 1 103 ? -0.775 9.788 22.696 1.00 68.19 103 SER A O 1
ATOM 794 N N . LEU A 1 104 ? -2.972 9.568 22.285 1.00 66.69 104 LEU A N 1
ATOM 795 C CA . LEU A 1 104 ? -3.259 10.979 22.011 1.00 66.69 104 LEU A CA 1
ATOM 796 C C . LEU A 1 104 ? -3.537 11.799 23.284 1.00 66.69 104 LEU A C 1
ATOM 798 O O . LEU A 1 104 ? -3.861 12.980 23.198 1.00 66.69 104 LEU A O 1
ATOM 802 N N . GLY A 1 105 ? -3.401 11.197 24.471 1.00 64.00 105 GLY A N 1
ATOM 803 C CA . GLY A 1 105 ? -3.522 11.888 25.757 1.00 64.00 105 GLY A CA 1
ATOM 804 C C . GLY A 1 105 ? -4.938 11.947 26.337 1.00 64.00 105 GLY A C 1
ATOM 805 O O . GLY A 1 105 ? -5.120 12.512 27.416 1.00 64.00 105 GLY A O 1
ATOM 806 N N . ILE A 1 106 ? -5.933 11.331 25.690 1.00 67.31 106 ILE A N 1
ATOM 807 C CA . ILE A 1 106 ? -7.312 11.274 26.192 1.00 67.31 106 ILE A CA 1
ATOM 808 C C . ILE A 1 106 ? -7.442 10.072 27.133 1.00 67.31 106 ILE A C 1
ATOM 810 O O . ILE A 1 106 ? -7.446 8.921 26.702 1.00 67.31 106 ILE A O 1
ATOM 814 N N . LYS A 1 107 ? -7.531 10.337 28.440 1.00 59.81 107 LYS A N 1
ATOM 815 C CA . LYS A 1 107 ? -7.626 9.315 29.497 1.00 59.81 107 LYS A CA 1
ATOM 816 C C . LYS A 1 107 ? -9.024 9.302 30.121 1.00 59.81 107 LYS A C 1
ATOM 818 O O . LYS A 1 107 ? -9.655 10.347 30.231 1.00 59.81 107 LYS A O 1
ATOM 823 N N . GLY A 1 108 ? -9.479 8.132 30.575 1.00 61.50 108 GLY A N 1
ATOM 824 C CA . GLY A 1 108 ? -10.745 7.980 31.313 1.00 61.50 108 GLY A CA 1
ATOM 825 C C . GLY A 1 108 ? -11.951 7.529 30.481 1.00 61.50 108 GLY A C 1
ATOM 826 O O . GLY A 1 108 ? -13.083 7.735 30.906 1.00 61.50 108 GLY A O 1
ATOM 827 N N . ILE A 1 109 ? -11.726 6.931 29.307 1.00 62.75 109 ILE A N 1
ATOM 828 C CA . ILE A 1 109 ? -12.779 6.312 28.491 1.00 62.75 109 ILE A CA 1
ATOM 829 C C . ILE A 1 109 ? -12.677 4.796 28.652 1.00 62.75 109 ILE A C 1
ATOM 831 O O . ILE A 1 109 ? -11.647 4.207 28.329 1.00 62.75 109 ILE A O 1
ATOM 835 N N . ASP A 1 110 ? -13.749 4.168 29.130 1.00 59.25 110 ASP A N 1
ATOM 836 C CA . ASP A 1 110 ? -13.814 2.721 29.327 1.00 59.25 110 ASP A CA 1
ATOM 837 C C . ASP A 1 110 ? -14.535 2.021 28.168 1.00 59.25 110 ASP A C 1
ATOM 839 O O . ASP A 1 110 ? -15.287 2.620 27.397 1.00 59.25 110 ASP A O 1
ATOM 843 N N . LYS A 1 111 ? -14.364 0.697 28.063 1.00 54.72 111 LYS A N 1
ATOM 844 C CA . LYS A 1 111 ? -15.042 -0.136 27.046 1.00 54.72 111 LYS A CA 1
ATOM 845 C C . LYS A 1 111 ? -16.576 -0.042 27.096 1.00 54.72 111 LYS A C 1
ATOM 847 O O . LYS A 1 111 ? -17.228 -0.350 26.105 1.00 54.72 111 LYS A O 1
ATOM 852 N N . THR A 1 112 ? -17.141 0.368 28.230 1.00 53.16 112 THR A N 1
ATOM 853 C CA . THR A 1 112 ? -18.582 0.549 28.474 1.00 53.16 112 THR A CA 1
ATOM 854 C C . THR A 1 112 ? -19.115 1.908 28.012 1.00 53.16 112 THR A C 1
ATOM 856 O O . THR A 1 112 ? -20.328 2.090 27.934 1.00 53.16 112 THR A O 1
ATOM 859 N N . SER A 1 113 ? -18.231 2.854 27.678 1.00 55.56 113 SER A N 1
ATOM 860 C CA . SER A 1 113 ? -18.591 4.178 27.158 1.00 55.56 113 SER A CA 1
ATOM 861 C C . SER A 1 113 ? -18.981 4.155 25.679 1.00 55.56 113 SER A C 1
ATOM 863 O O . SER A 1 113 ? -19.531 5.134 25.180 1.00 55.56 113 SER A O 1
ATOM 865 N N . PHE A 1 114 ? -18.722 3.061 24.961 1.00 57.47 114 PHE A N 1
ATOM 866 C CA . PHE A 1 114 ? -19.159 2.901 23.577 1.00 57.47 114 PHE A CA 1
ATOM 867 C C . PHE A 1 114 ? -20.669 2.660 23.547 1.00 57.47 114 PHE A C 1
ATOM 869 O O . PHE A 1 114 ? -21.165 1.659 24.065 1.00 57.47 114 PHE A O 1
ATOM 876 N N . VAL A 1 115 ? -21.411 3.583 22.938 1.00 55.91 115 VAL A N 1
ATOM 877 C CA . VAL A 1 115 ? -22.820 3.342 22.608 1.00 55.91 115 VAL A CA 1
ATOM 878 C C . VAL A 1 115 ? -22.836 2.305 21.482 1.00 55.91 115 VAL A C 1
ATOM 880 O O . VAL A 1 115 ? -21.996 2.388 20.597 1.00 55.91 115 VAL A O 1
ATOM 883 N N . SER A 1 116 ? -23.702 1.290 21.557 1.00 43.12 116 SER A N 1
ATOM 884 C CA . SER A 1 116 ? -23.706 0.143 20.633 1.00 43.12 116 SER A CA 1
ATOM 885 C C . SER A 1 116 ? -23.655 0.572 19.163 1.00 43.12 116 SER A C 1
ATOM 887 O O . SER A 1 116 ? -24.535 1.294 18.705 1.00 43.12 116 SER A O 1
ATOM 889 N N . HIS A 1 117 ? -22.647 0.071 18.444 1.00 42.41 117 HIS A N 1
ATOM 890 C CA . HIS A 1 117 ? -22.567 0.091 16.983 1.00 42.41 117 HIS A CA 1
ATOM 891 C C . HIS A 1 117 ? -22.213 -1.318 16.491 1.00 42.41 117 HIS A C 1
ATOM 893 O O . HIS A 1 117 ? -21.594 -2.099 17.220 1.00 42.41 117 HIS A O 1
ATOM 899 N N . ALA A 1 118 ? -22.629 -1.643 15.266 1.00 36.59 118 ALA A N 1
ATOM 900 C CA . ALA A 1 118 ? -22.263 -2.874 14.566 1.00 36.59 118 ALA A CA 1
ATOM 901 C C . ALA A 1 118 ? -20.725 -3.026 14.458 1.00 36.59 118 ALA A C 1
ATOM 903 O O . ALA A 1 118 ? -20.015 -2.018 14.529 1.00 36.59 118 ALA A O 1
ATOM 904 N N . PRO A 1 119 ? -20.185 -4.254 14.299 1.00 36.50 119 PRO A N 1
ATOM 905 C CA . PRO A 1 119 ? -18.749 -4.458 14.115 1.00 36.50 119 PRO A CA 1
ATOM 906 C C . PRO A 1 119 ? -18.210 -3.561 12.995 1.00 36.50 119 PRO A C 1
ATOM 908 O O . PRO A 1 119 ? -18.775 -3.500 11.906 1.00 36.50 119 PRO A O 1
ATOM 911 N N . ILE A 1 120 ? -17.129 -2.846 13.307 1.00 43.28 120 ILE A N 1
ATOM 912 C CA . ILE A 1 120 ? -16.520 -1.830 12.449 1.00 43.28 120 ILE A CA 1
ATOM 913 C C . ILE A 1 120 ? -15.885 -2.543 11.255 1.00 43.28 120 ILE A C 1
ATOM 915 O O . ILE A 1 120 ? -14.804 -3.123 11.386 1.00 43.28 120 ILE A O 1
ATOM 919 N N . LEU A 1 121 ? -16.565 -2.509 10.110 1.00 39.88 121 LEU A N 1
ATOM 920 C CA . LEU A 1 121 ? -16.000 -2.891 8.823 1.00 39.88 121 LEU A CA 1
ATOM 921 C C . LEU A 1 121 ? -15.866 -1.649 7.930 1.00 39.88 121 LEU A C 1
ATOM 923 O O . LEU A 1 121 ? -16.804 -0.876 7.756 1.00 39.88 121 LEU A O 1
ATOM 927 N N . VAL A 1 122 ? -14.623 -1.460 7.488 1.00 41.09 122 VAL A N 1
ATOM 928 C CA . VAL A 1 122 ? -14.134 -0.788 6.277 1.00 41.09 122 VAL A CA 1
ATOM 929 C C . VAL A 1 122 ? -14.993 0.386 5.754 1.00 41.09 122 VAL A C 1
ATOM 931 O O . VAL A 1 122 ? -15.848 0.250 4.890 1.00 41.09 122 VAL A O 1
ATOM 934 N N . GLY A 1 123 ? -14.720 1.593 6.261 1.00 44.81 123 GLY A N 1
ATOM 935 C CA . GLY A 1 123 ? -15.326 2.855 5.813 1.00 44.81 123 GLY A CA 1
ATOM 936 C C . GLY A 1 123 ? -15.119 3.989 6.823 1.00 44.81 123 GLY A C 1
ATOM 937 O O . GLY A 1 123 ? -14.515 3.781 7.877 1.00 44.81 123 GLY A O 1
ATOM 938 N N . ALA A 1 124 ? -15.585 5.205 6.511 1.00 45.59 124 ALA A N 1
ATOM 939 C CA . ALA A 1 124 ? -15.641 6.303 7.481 1.00 45.59 124 ALA A CA 1
ATOM 940 C C . ALA A 1 124 ? -16.888 6.147 8.369 1.00 45.59 124 ALA A C 1
ATOM 942 O O . ALA A 1 124 ? -17.996 6.427 7.923 1.00 45.59 124 ALA A O 1
ATOM 943 N N . ILE A 1 125 ? -16.712 5.703 9.614 1.00 49.75 125 ILE A N 1
ATOM 944 C CA . ILE A 1 125 ? -17.794 5.461 10.577 1.00 49.75 125 ILE A CA 1
ATOM 945 C C . ILE A 1 125 ? -17.683 6.458 11.733 1.00 49.75 125 ILE A C 1
ATOM 947 O O . ILE A 1 125 ? -16.603 6.689 12.277 1.00 49.75 125 ILE A O 1
ATOM 951 N N . THR A 1 126 ? -18.816 7.035 12.133 1.00 50.25 126 THR A N 1
ATOM 952 C CA . THR A 1 126 ? -18.909 7.928 13.293 1.00 50.25 126 THR A CA 1
ATOM 953 C C . THR A 1 126 ? -19.383 7.142 14.515 1.00 50.25 126 THR A C 1
ATOM 955 O O . THR A 1 126 ? -20.504 6.644 14.545 1.00 50.25 126 THR A O 1
ATOM 958 N N . ILE A 1 127 ? -18.534 7.039 15.537 1.00 57.94 127 ILE A N 1
ATOM 959 C CA . ILE A 1 127 ? -18.776 6.287 16.772 1.00 57.94 127 ILE A CA 1
ATOM 960 C C . ILE A 1 127 ? -19.203 7.244 17.885 1.00 57.94 127 ILE A C 1
ATOM 962 O O . ILE A 1 127 ? -18.525 8.226 18.176 1.00 57.94 127 ILE A O 1
ATOM 966 N N . GLY A 1 128 ? -20.313 6.932 18.549 1.00 52.03 128 GLY A N 1
ATOM 967 C CA . GLY A 1 128 ? -20.757 7.628 19.757 1.00 52.03 128 GLY A CA 1
ATOM 968 C C . GLY A 1 128 ? -20.035 7.142 21.020 1.00 52.03 128 GLY A C 1
ATOM 969 O O . GLY A 1 128 ? -20.179 5.980 21.404 1.00 52.03 128 GLY A O 1
ATOM 970 N N . LEU A 1 129 ? -19.317 8.040 21.694 1.00 61.84 129 LEU A N 1
ATOM 971 C CA . LEU A 1 129 ? -18.658 7.829 22.985 1.00 61.84 129 LEU A CA 1
ATOM 972 C C . LEU A 1 129 ? -19.399 8.587 24.092 1.00 61.84 129 LEU A C 1
ATOM 974 O O . LEU A 1 129 ? -19.473 9.815 24.089 1.00 61.84 129 LEU A O 1
ATOM 978 N N . LYS A 1 130 ? -19.943 7.862 25.066 1.00 60.22 130 LYS A N 1
ATOM 979 C CA . LYS A 1 130 ? -20.607 8.420 26.244 1.00 60.22 130 LYS A CA 1
ATOM 980 C C . LYS A 1 130 ? -19.567 8.796 27.302 1.00 60.22 130 LYS A C 1
ATOM 982 O O . LYS A 1 130 ? -19.026 7.925 27.980 1.00 60.22 130 LYS A O 1
ATOM 987 N N . LEU A 1 131 ? -19.312 10.096 27.446 1.00 63.06 131 LEU A N 1
ATOM 988 C CA . LEU A 1 131 ? -18.355 10.653 28.413 1.00 63.06 131 LEU A CA 1
ATOM 989 C C . LEU A 1 131 ? -19.018 10.986 29.760 1.00 63.06 131 LEU A C 1
ATOM 991 O O . LEU A 1 131 ? -18.401 10.864 30.811 1.00 63.06 131 LEU A O 1
ATOM 995 N N . HIS A 1 132 ? -20.294 11.381 29.736 1.00 61.00 132 HIS A N 1
ATOM 996 C CA . HIS A 1 132 ? -21.102 11.712 30.916 1.00 61.00 132 HIS A CA 1
ATOM 997 C C . HIS A 1 132 ? -22.570 11.309 30.655 1.00 61.00 132 HIS A C 1
ATOM 999 O O . HIS A 1 132 ? -22.959 11.233 29.486 1.00 61.00 132 HIS A O 1
ATOM 1005 N N . PRO A 1 133 ? -23.436 11.085 31.671 1.00 58.47 133 PRO A N 1
ATOM 1006 C CA . PRO A 1 133 ? -24.865 10.812 31.461 1.00 58.47 133 PRO A CA 1
ATOM 1007 C C . PRO A 1 133 ? -25.587 11.780 30.511 1.00 58.47 133 PRO A C 1
ATOM 1009 O O . PRO A 1 133 ? -26.545 11.373 29.863 1.00 58.47 133 PRO A O 1
ATOM 1012 N N . GLN A 1 134 ? -25.097 13.019 30.399 1.00 58.75 134 GLN A N 1
ATOM 1013 C CA . GLN A 1 134 ? -25.641 14.072 29.532 1.00 58.75 134 GLN A CA 1
ATOM 1014 C C . GLN A 1 134 ? -24.718 14.464 28.357 1.00 58.75 134 GLN A C 1
ATOM 1016 O O . GLN A 1 134 ? -25.079 15.338 27.576 1.00 58.75 134 GLN A O 1
ATOM 1021 N N . VAL A 1 135 ? -23.535 13.848 28.202 1.00 59.88 135 VAL A N 1
ATOM 1022 C CA . VAL A 1 135 ? -22.552 14.230 27.167 1.00 59.88 135 VAL A CA 1
ATOM 1023 C C . VAL A 1 135 ? -22.120 13.010 26.355 1.00 59.88 135 VAL A C 1
ATOM 1025 O O . VAL A 1 135 ? -21.432 12.118 26.856 1.00 59.88 135 VAL A O 1
ATOM 1028 N N . ILE A 1 136 ? -22.509 13.005 25.078 1.00 60.78 136 ILE A N 1
ATOM 1029 C CA . ILE A 1 136 ? -22.082 12.031 24.067 1.00 60.78 136 ILE A CA 1
ATOM 1030 C C . ILE A 1 136 ? -21.210 12.764 23.041 1.00 60.78 136 ILE A C 1
ATOM 1032 O O . ILE A 1 136 ? -21.620 13.790 22.489 1.00 60.78 136 ILE A O 1
ATOM 1036 N N . ALA A 1 137 ? -20.006 12.249 22.813 1.00 58.62 137 ALA A N 1
ATOM 1037 C CA . ALA A 1 137 ? -19.077 12.703 21.789 1.00 58.62 137 ALA A CA 1
ATOM 1038 C C . ALA A 1 137 ? -19.171 11.812 20.549 1.00 58.62 137 ALA A C 1
ATOM 1040 O O . ALA A 1 137 ? -19.426 10.616 20.659 1.00 58.62 137 ALA A O 1
ATOM 1041 N N . GLN A 1 138 ? -18.975 12.397 19.372 1.00 57.81 138 GLN A N 1
ATOM 1042 C CA . GLN A 1 138 ? -18.936 11.674 18.104 1.00 57.81 138 GLN A CA 1
ATOM 1043 C C . GLN A 1 138 ? -17.492 11.630 17.620 1.00 57.81 138 GLN A C 1
ATOM 1045 O O . GLN A 1 138 ? -16.875 12.675 17.458 1.00 57.81 138 GLN A O 1
ATOM 1050 N N . LEU A 1 139 ? -16.958 10.432 17.416 1.00 60.91 139 LEU A N 1
ATOM 1051 C CA . LEU A 1 139 ? -15.602 10.200 16.941 1.00 60.91 139 LEU A CA 1
ATOM 1052 C C . LEU A 1 139 ? -15.653 9.660 15.518 1.00 60.91 139 LEU A C 1
ATOM 1054 O O . LEU A 1 139 ? -16.257 8.613 15.284 1.00 60.91 139 LEU A O 1
ATOM 1058 N N . ARG A 1 140 ? -14.991 10.330 14.575 1.00 55.16 140 ARG A N 1
ATOM 1059 C CA . ARG A 1 140 ? -14.896 9.845 13.198 1.00 55.16 140 ARG A CA 1
ATOM 1060 C C . ARG A 1 140 ? -13.700 8.908 13.057 1.00 55.16 140 ARG A C 1
ATOM 1062 O O . ARG A 1 140 ? -12.547 9.301 13.240 1.00 55.16 140 ARG A O 1
ATOM 1069 N N . VAL A 1 141 ? -13.979 7.660 12.705 1.00 55.81 141 VAL A N 1
ATOM 1070 C CA . VAL A 1 141 ? -12.977 6.628 12.431 1.00 55.81 141 VAL A CA 1
ATOM 1071 C C . VAL A 1 141 ? -12.996 6.339 10.940 1.00 55.81 141 VAL A C 1
ATOM 1073 O O . VAL A 1 141 ? -14.043 6.022 10.390 1.00 55.81 141 VAL A O 1
ATOM 1076 N N . THR A 1 142 ? -11.856 6.476 10.268 1.00 51.53 142 THR A N 1
ATOM 1077 C CA . THR A 1 142 ? -11.747 6.229 8.823 1.00 51.53 142 THR A CA 1
ATOM 1078 C C . THR A 1 142 ? -10.831 5.045 8.568 1.00 51.53 142 THR A C 1
ATOM 1080 O O . THR A 1 142 ? -9.687 5.034 9.026 1.00 51.53 142 THR A O 1
ATOM 1083 N N . HIS A 1 143 ? -11.327 4.064 7.818 1.00 53.59 143 HIS A N 1
ATOM 1084 C CA . HIS A 1 143 ? -10.526 2.954 7.313 1.00 53.59 143 HIS A CA 1
ATOM 1085 C C . HIS A 1 143 ? -10.109 3.196 5.855 1.00 53.59 143 HIS A C 1
ATOM 1087 O O . HIS A 1 143 ? -10.893 3.722 5.063 1.00 53.59 143 HIS A O 1
ATOM 1093 N N . ALA A 1 144 ? -8.890 2.798 5.489 1.00 44.28 144 ALA A N 1
ATOM 1094 C CA . ALA A 1 144 ? -8.431 2.825 4.104 1.00 44.28 144 ALA A CA 1
ATOM 1095 C C . ALA A 1 144 ? -9.019 1.622 3.338 1.00 44.28 144 ALA A C 1
ATOM 1097 O O . ALA A 1 144 ? -8.573 0.492 3.497 1.00 44.28 144 ALA A O 1
ATOM 1098 N N . LEU A 1 145 ? -10.042 1.872 2.516 1.00 42.47 145 LEU A N 1
ATOM 1099 C CA . LEU A 1 145 ? -10.706 0.934 1.588 1.00 42.47 145 LEU A CA 1
ATOM 1100 C C . LEU A 1 145 ? -9.814 0.509 0.398 1.00 42.47 145 LEU A C 1
ATOM 1102 O O . LEU A 1 145 ? -10.309 0.282 -0.699 1.00 42.47 145 LEU A O 1
ATOM 1106 N N . GLY A 1 146 ? -8.494 0.443 0.571 1.00 38.41 146 GLY A N 1
ATOM 1107 C CA . GLY A 1 146 ? -7.570 0.288 -0.555 1.00 38.41 146 GLY A CA 1
ATOM 1108 C C . GLY A 1 146 ? -7.633 -1.065 -1.271 1.00 38.41 146 GLY A C 1
ATOM 1109 O O . GLY A 1 146 ? -7.111 -1.167 -2.372 1.00 38.41 146 GLY A O 1
ATOM 1110 N N . GLU A 1 147 ? -8.228 -2.106 -0.672 1.00 39.72 147 GLU A N 1
ATOM 1111 C CA . GLU A 1 147 ? -7.940 -3.482 -1.115 1.00 39.72 147 GLU A CA 1
ATOM 1112 C C . GLU A 1 147 ? -9.148 -4.416 -1.260 1.00 39.72 147 GLU A C 1
ATOM 1114 O O . GLU A 1 147 ? -9.017 -5.456 -1.902 1.00 39.72 147 GLU A O 1
ATOM 1119 N N . THR A 1 148 ? -10.343 -4.071 -0.762 1.00 39.44 148 THR A N 1
ATOM 1120 C CA . THR A 1 148 ? -11.531 -4.928 -0.968 1.00 39.44 148 THR A CA 1
ATOM 1121 C C . THR A 1 148 ? -12.083 -4.855 -2.399 1.00 39.44 148 THR A C 1
ATOM 1123 O O . THR A 1 148 ? -12.745 -5.786 -2.850 1.00 39.44 148 THR A O 1
ATOM 1126 N N . PHE A 1 149 ? -11.775 -3.790 -3.146 1.00 35.31 149 PHE A N 1
ATOM 1127 C CA . PHE A 1 149 ? -12.255 -3.584 -4.520 1.00 35.31 149 PHE A CA 1
ATOM 1128 C C . PHE A 1 149 ? -11.439 -4.318 -5.595 1.00 35.31 149 PHE A C 1
ATOM 1130 O O . PHE A 1 149 ? -11.884 -4.409 -6.734 1.00 35.31 149 PHE A O 1
ATOM 1137 N N . ALA A 1 150 ? -10.275 -4.882 -5.257 1.00 34.31 150 ALA A N 1
ATOM 1138 C CA . ALA A 1 150 ? -9.389 -5.512 -6.241 1.00 34.31 150 ALA A CA 1
ATOM 1139 C C . ALA A 1 150 ? -9.834 -6.923 -6.686 1.00 34.31 150 ALA A C 1
ATOM 1141 O O . ALA A 1 150 ? -9.280 -7.461 -7.642 1.00 34.31 150 ALA A O 1
ATOM 1142 N N . VAL A 1 151 ? -10.804 -7.538 -5.997 1.00 39.53 151 VAL A N 1
ATOM 1143 C CA . VAL A 1 151 ? -11.108 -8.976 -6.145 1.00 39.53 151 VAL A CA 1
ATOM 1144 C C . VAL A 1 151 ? -12.463 -9.257 -6.809 1.00 39.53 151 VAL A C 1
ATOM 1146 O O . VAL A 1 151 ? -12.709 -10.386 -7.215 1.00 39.53 151 VAL A O 1
ATOM 1149 N N . LEU A 1 152 ? -13.337 -8.260 -6.965 1.00 41.78 152 LEU A N 1
ATOM 1150 C CA . LEU A 1 152 ? -14.683 -8.453 -7.516 1.00 41.78 152 LEU A CA 1
ATOM 1151 C C . LEU A 1 152 ? -14.814 -7.747 -8.861 1.00 41.78 152 LEU A C 1
ATOM 1153 O O . LEU A 1 152 ? -14.602 -6.539 -8.956 1.00 41.78 152 LEU A O 1
ATOM 1157 N N . ARG A 1 153 ? -15.181 -8.491 -9.901 1.00 44.25 153 ARG A N 1
ATOM 1158 C CA . ARG A 1 153 ? -15.592 -7.940 -11.196 1.00 44.25 153 ARG A CA 1
ATOM 1159 C C . ARG A 1 153 ? -17.117 -7.861 -11.227 1.00 44.25 153 ARG A C 1
ATOM 1161 O O . ARG A 1 153 ? -17.795 -8.649 -10.575 1.00 44.25 153 ARG A O 1
ATOM 1168 N N . GLU A 1 154 ? -17.677 -6.936 -12.009 1.00 47.06 154 GLU A N 1
ATOM 1169 C CA . GLU A 1 154 ? -19.141 -6.781 -12.153 1.00 47.06 154 GLU A CA 1
ATOM 1170 C C . GLU A 1 154 ? -19.848 -8.099 -12.525 1.00 47.06 154 GLU A C 1
ATOM 1172 O O . GLU A 1 154 ? -20.982 -8.331 -12.114 1.00 47.06 154 GLU A O 1
ATOM 1177 N N . ASN A 1 155 ? -19.144 -8.989 -13.233 1.00 45.56 155 ASN A N 1
ATOM 1178 C CA . ASN A 1 155 ? -19.643 -10.288 -13.684 1.00 45.56 155 ASN A CA 1
ATOM 1179 C C . ASN A 1 155 ? -19.684 -11.374 -12.592 1.00 45.56 155 ASN A C 1
ATOM 1181 O O . ASN A 1 155 ? -20.284 -12.422 -12.818 1.00 45.56 155 ASN A O 1
ATOM 1185 N N . ASP A 1 156 ? -19.072 -11.145 -11.428 1.00 41.12 156 ASP A N 1
ATOM 1186 C CA . ASP A 1 156 ? -19.022 -12.126 -10.333 1.00 41.12 156 ASP A CA 1
ATOM 1187 C C . ASP A 1 156 ? -20.274 -12.056 -9.432 1.00 41.12 156 ASP A C 1
ATOM 1189 O O . ASP A 1 156 ? -20.478 -12.892 -8.548 1.00 41.12 156 ASP A O 1
ATOM 1193 N N . LEU A 1 157 ? -21.136 -11.052 -9.645 1.00 49.16 157 LEU A N 1
ATOM 1194 C CA . LEU A 1 157 ? -22.366 -10.837 -8.888 1.00 49.16 157 LEU A CA 1
ATOM 1195 C C . LEU A 1 157 ? -23.563 -11.498 -9.581 1.00 49.16 157 LEU A C 1
ATOM 1197 O O . LEU A 1 157 ? -23.942 -11.150 -10.695 1.00 49.16 157 LEU A O 1
ATOM 1201 N N . SER A 1 158 ? -24.206 -12.430 -8.876 1.00 41.41 158 SER A N 1
ATOM 1202 C CA . SER A 1 158 ? -25.332 -13.225 -9.386 1.00 41.41 158 SER A CA 1
ATOM 1203 C C . SER A 1 158 ? -26.634 -12.444 -9.599 1.00 41.41 158 SER A C 1
ATOM 1205 O O . SER A 1 158 ? -27.496 -12.901 -10.348 1.00 41.41 158 SER A O 1
ATOM 1207 N N . ASP A 1 159 ? -26.795 -11.280 -8.963 1.00 57.34 159 ASP A N 1
ATOM 1208 C CA . ASP A 1 159 ? -27.948 -10.396 -9.158 1.00 57.34 159 ASP A CA 1
ATOM 1209 C C . ASP A 1 159 ? -27.516 -9.124 -9.923 1.00 57.34 159 ASP A C 1
ATOM 1211 O O . ASP A 1 159 ? -26.711 -8.338 -9.400 1.00 57.34 159 ASP A O 1
ATOM 1215 N N . PRO A 1 160 ? -28.073 -8.885 -11.130 1.00 61.72 160 PRO A N 1
ATOM 1216 C CA . PRO A 1 160 ? -27.722 -7.751 -11.988 1.00 61.72 160 PRO A CA 1
ATOM 1217 C C . PRO A 1 160 ? -27.867 -6.386 -11.310 1.00 61.72 160 PRO A C 1
ATOM 1219 O O . PRO A 1 160 ? -27.136 -5.448 -11.619 1.00 61.72 160 PRO A O 1
ATOM 1222 N N . ARG A 1 161 ? -28.788 -6.255 -10.349 1.00 62.22 161 ARG A N 1
ATOM 1223 C CA . ARG A 1 161 ? -29.024 -4.990 -9.640 1.00 62.22 161 ARG A CA 1
ATOM 1224 C C . ARG A 1 161 ? -27.823 -4.600 -8.788 1.00 62.22 161 ARG A C 1
ATOM 1226 O O . ARG A 1 161 ? -27.444 -3.433 -8.752 1.00 62.22 161 ARG A O 1
ATOM 1233 N N . TYR A 1 162 ? -27.199 -5.577 -8.134 1.00 63.12 162 TYR A N 1
ATOM 1234 C CA . TYR A 1 162 ? -26.012 -5.344 -7.314 1.00 63.12 162 TYR A CA 1
ATOM 1235 C C . TYR A 1 162 ? -24.755 -5.163 -8.171 1.00 63.12 162 TYR A C 1
ATOM 1237 O O . TYR A 1 162 ? -23.885 -4.390 -7.780 1.00 63.12 162 TYR A O 1
ATOM 1245 N N . ALA A 1 163 ? -24.689 -5.790 -9.352 1.00 59.91 163 ALA A N 1
ATOM 1246 C CA . ALA A 1 163 ? -23.616 -5.566 -10.322 1.00 59.91 163 ALA A CA 1
ATOM 1247 C C . ALA A 1 163 ? -23.553 -4.098 -10.775 1.00 59.91 163 ALA A C 1
ATOM 1249 O O . ALA A 1 163 ? -22.498 -3.473 -10.704 1.00 59.91 163 ALA A O 1
ATOM 1250 N N . HIS A 1 164 ? -24.696 -3.505 -11.134 1.00 71.75 164 HIS A N 1
ATOM 1251 C CA . HIS A 1 164 ? -24.756 -2.096 -11.537 1.00 71.75 164 HIS A CA 1
ATOM 1252 C C . HIS A 1 164 ? -24.408 -1.128 -10.403 1.00 71.75 164 HIS A C 1
ATOM 1254 O O . HIS A 1 164 ? -23.736 -0.123 -10.633 1.00 71.75 164 HIS A O 1
ATOM 1260 N N . VAL A 1 165 ? -24.827 -1.425 -9.169 1.00 69.50 165 VAL A N 1
ATOM 1261 C CA . VAL A 1 165 ? -24.440 -0.614 -8.005 1.00 69.50 165 VAL A CA 1
ATOM 1262 C C . VAL A 1 165 ? -22.936 -0.704 -7.751 1.00 69.50 165 VAL A C 1
ATOM 1264 O O . VAL A 1 165 ? -22.297 0.311 -7.484 1.00 69.50 165 VAL A O 1
ATOM 1267 N N . PHE A 1 166 ? -22.360 -1.900 -7.859 1.00 62.47 166 PHE A N 1
ATOM 1268 C CA . PHE A 1 166 ? -20.929 -2.115 -7.682 1.00 62.47 166 PHE A CA 1
ATOM 1269 C C . PHE A 1 166 ? -20.102 -1.400 -8.764 1.00 62.47 166 PHE A C 1
ATOM 1271 O O . PHE A 1 166 ? -19.133 -0.716 -8.437 1.00 62.47 166 PHE A O 1
ATOM 1278 N N . GLY A 1 167 ? -20.541 -1.455 -10.023 1.00 67.75 167 GLY A N 1
ATOM 1279 C CA . GLY A 1 167 ? -19.949 -0.688 -11.122 1.00 67.75 167 GLY A CA 1
ATOM 1280 C C . GLY A 1 167 ? -19.984 0.821 -10.884 1.00 67.75 167 GLY A C 1
ATOM 1281 O O . GLY A 1 167 ? -18.966 1.499 -11.016 1.00 67.75 167 GLY A O 1
ATOM 1282 N N . ALA A 1 168 ? -21.121 1.349 -10.418 1.00 71.44 168 ALA A N 1
ATOM 1283 C CA . ALA A 1 168 ? -21.256 2.764 -10.071 1.00 71.44 168 ALA A CA 1
ATOM 1284 C C . ALA A 1 168 ? -20.312 3.190 -8.933 1.00 71.44 168 ALA A C 1
ATOM 1286 O O . ALA A 1 168 ? -19.747 4.283 -8.965 1.00 71.44 168 ALA A O 1
ATOM 1287 N N . ILE A 1 169 ? -20.113 2.327 -7.932 1.00 65.94 169 ILE A N 1
ATOM 1288 C CA . ILE A 1 169 ? -19.161 2.563 -6.841 1.00 65.94 169 ILE A CA 1
ATOM 1289 C C . ILE A 1 169 ? -17.722 2.595 -7.373 1.00 65.94 169 ILE A C 1
ATOM 1291 O O . ILE A 1 169 ? -16.982 3.522 -7.043 1.00 65.94 169 ILE A O 1
ATOM 1295 N N . ASN A 1 170 ? -17.339 1.635 -8.221 1.00 62.47 170 ASN A N 1
ATOM 1296 C CA . ASN A 1 170 ? -16.005 1.583 -8.826 1.00 62.47 170 ASN A CA 1
ATOM 1297 C C . ASN A 1 170 ? -15.724 2.805 -9.702 1.00 62.47 170 ASN A C 1
ATOM 1299 O O . ASN A 1 170 ? -14.650 3.398 -9.599 1.00 62.47 170 ASN A O 1
ATOM 1303 N N . ALA A 1 171 ? -16.697 3.220 -10.514 1.00 65.88 171 ALA A N 1
ATOM 1304 C CA . ALA A 1 171 ? -16.583 4.404 -11.353 1.00 65.88 171 ALA A CA 1
ATOM 1305 C C . ALA A 1 171 ? -16.359 5.665 -10.502 1.00 65.88 171 ALA A C 1
ATOM 1307 O O . ALA A 1 171 ? -15.367 6.368 -10.691 1.00 65.88 171 ALA A O 1
ATOM 1308 N N . LEU A 1 172 ? -17.203 5.900 -9.490 1.00 67.50 172 LEU A N 1
ATOM 1309 C CA . LEU A 1 172 ? -17.061 7.045 -8.582 1.00 67.50 172 LEU A CA 1
ATOM 1310 C C . LEU A 1 172 ? -15.721 7.043 -7.838 1.00 67.50 172 LEU A C 1
ATOM 1312 O O . LEU A 1 172 ? -15.114 8.100 -7.666 1.00 67.50 172 LEU A O 1
ATOM 1316 N N . TYR A 1 173 ? -15.247 5.866 -7.430 1.00 55.28 173 TYR A N 1
ATOM 1317 C CA . TYR A 1 173 ? -13.953 5.714 -6.777 1.00 55.28 173 TYR A CA 1
ATOM 1318 C C . TYR A 1 173 ? -12.786 6.031 -7.721 1.00 55.28 173 TYR A C 1
ATOM 1320 O O . TYR A 1 173 ? -11.888 6.783 -7.346 1.00 55.28 173 TYR A O 1
ATOM 1328 N N . SER A 1 174 ? -12.818 5.517 -8.955 1.00 56.44 174 SER A N 1
ATOM 1329 C CA . SER A 1 174 ? -11.792 5.783 -9.976 1.00 56.44 174 SER A CA 1
ATOM 1330 C C . SER A 1 174 ? -11.723 7.261 -10.377 1.00 56.44 174 SER A C 1
ATOM 1332 O O . SER A 1 174 ? -10.647 7.787 -10.646 1.00 56.44 174 SER A O 1
ATOM 1334 N N . GLU A 1 175 ? -12.860 7.961 -10.318 1.00 66.56 175 GLU A N 1
ATOM 1335 C CA . GLU A 1 175 ? -12.971 9.408 -10.529 1.00 66.56 175 GLU A CA 1
ATOM 1336 C C . GLU A 1 175 ? -12.535 10.237 -9.301 1.00 66.56 175 GLU A C 1
ATOM 1338 O O . GLU A 1 175 ? -12.560 11.468 -9.346 1.00 66.56 175 GLU A O 1
ATOM 1343 N N . GLY A 1 176 ? -12.175 9.600 -8.178 1.00 46.38 176 GLY A N 1
ATOM 1344 C CA . GLY A 1 176 ? -11.807 10.281 -6.932 1.00 46.38 176 GLY A CA 1
ATOM 1345 C C . GLY A 1 176 ? -12.977 10.994 -6.241 1.00 46.38 176 GLY A C 1
ATOM 1346 O O . GLY A 1 176 ? -12.769 11.900 -5.429 1.00 46.38 176 GLY A O 1
ATOM 1347 N N . ARG A 1 177 ? -14.218 10.620 -6.563 1.00 54.88 177 ARG A N 1
ATOM 1348 C CA . ARG A 1 177 ? -15.435 11.220 -6.007 1.00 54.88 177 ARG A CA 1
ATOM 1349 C C . ARG A 1 177 ? -15.875 10.482 -4.738 1.00 54.88 177 ARG A C 1
ATOM 1351 O O . ARG A 1 177 ? -15.644 9.281 -4.607 1.00 54.88 177 ARG A O 1
ATOM 1358 N N . PRO A 1 178 ? -16.516 11.176 -3.779 1.00 48.66 178 PRO A N 1
ATOM 1359 C CA . PRO A 1 178 ? -17.040 10.522 -2.587 1.00 48.66 178 PRO A CA 1
ATOM 1360 C C . PRO A 1 178 ? -18.090 9.470 -2.970 1.00 48.66 178 PRO A C 1
ATOM 1362 O O . PRO A 1 178 ? -18.999 9.737 -3.756 1.00 48.66 178 PRO A O 1
ATOM 1365 N N . VAL A 1 179 ? -17.947 8.273 -2.402 1.00 59.00 179 VAL A N 1
ATOM 1366 C CA . VAL A 1 179 ? -18.893 7.167 -2.569 1.00 59.00 179 VAL A CA 1
ATOM 1367 C C . VAL A 1 179 ? -19.920 7.250 -1.444 1.00 59.00 179 VAL A C 1
ATOM 1369 O O . VAL A 1 179 ? -19.653 6.853 -0.311 1.00 59.00 179 VAL A O 1
ATOM 1372 N N . ASP A 1 180 ? -21.094 7.787 -1.755 1.00 65.25 180 ASP A N 1
ATOM 1373 C CA . ASP A 1 180 ? -22.248 7.826 -0.859 1.00 65.25 180 ASP A CA 1
ATOM 1374 C C . ASP A 1 180 ? -23.535 7.429 -1.613 1.00 65.25 180 ASP A C 1
ATOM 1376 O O . ASP A 1 180 ? -23.544 7.425 -2.850 1.00 65.25 180 ASP A O 1
ATOM 1380 N N . PRO A 1 181 ? -24.631 7.065 -0.914 1.00 66.19 181 PRO A N 1
ATOM 1381 C CA . PRO A 1 181 ? -25.861 6.619 -1.570 1.00 66.19 181 PRO A CA 1
ATOM 1382 C C . PRO A 1 181 ? -26.453 7.639 -2.553 1.00 66.19 181 PRO A C 1
ATOM 1384 O O . PRO A 1 181 ? -27.080 7.238 -3.530 1.00 66.19 181 PRO A O 1
ATOM 1387 N N . ILE A 1 182 ? -26.238 8.940 -2.330 1.00 73.81 182 ILE A N 1
ATOM 1388 C CA . ILE A 1 182 ? -26.724 10.011 -3.209 1.00 73.81 182 ILE A CA 1
ATOM 1389 C C . ILE A 1 182 ? -25.867 10.057 -4.476 1.00 73.81 182 ILE A C 1
ATOM 1391 O O . ILE A 1 182 ? -26.398 10.091 -5.583 1.00 73.81 182 ILE A O 1
ATOM 1395 N N . ALA A 1 183 ? -24.544 10.000 -4.331 1.00 69.81 183 ALA A N 1
ATOM 1396 C CA . ALA A 1 183 ? -23.596 9.975 -5.434 1.00 69.81 183 ALA A CA 1
ATOM 1397 C C . ALA A 1 183 ? -23.792 8.736 -6.318 1.00 69.81 183 ALA A C 1
ATOM 1399 O O . ALA A 1 183 ? -23.808 8.859 -7.544 1.00 69.81 183 ALA A O 1
ATOM 1400 N N . VAL A 1 184 ? -24.006 7.567 -5.707 1.00 74.69 184 VAL A N 1
ATOM 1401 C CA . VAL A 1 184 ? -24.302 6.310 -6.410 1.00 74.69 184 VAL A CA 1
ATOM 1402 C C . VAL A 1 184 ? -25.657 6.386 -7.115 1.00 74.69 184 VAL A C 1
ATOM 1404 O O . VAL A 1 184 ? -25.742 6.035 -8.289 1.00 74.69 184 VAL A O 1
ATOM 1407 N N . SER A 1 185 ? -26.698 6.907 -6.454 1.00 78.38 185 SER A N 1
ATOM 1408 C CA . SER A 1 185 ? -28.016 7.138 -7.069 1.00 78.38 185 SER A CA 1
ATOM 1409 C C . SER A 1 185 ? -27.907 8.024 -8.307 1.00 78.38 185 SER A C 1
ATOM 1411 O O . SER A 1 185 ? -28.381 7.660 -9.378 1.00 78.38 185 SER A O 1
ATOM 1413 N N . HIS A 1 186 ? -27.212 9.154 -8.184 1.00 80.19 186 HIS A N 1
ATOM 1414 C CA . HIS A 1 186 ? -27.020 10.112 -9.272 1.00 80.19 186 HIS A CA 1
ATOM 1415 C C . HIS A 1 186 ? -26.211 9.524 -10.433 1.00 80.19 186 HIS A C 1
ATOM 1417 O O . HIS A 1 186 ? -26.481 9.814 -11.598 1.00 80.19 186 HIS A O 1
ATOM 1423 N N . HIS A 1 187 ? -25.217 8.682 -10.135 1.00 82.19 187 HIS A N 1
ATOM 1424 C CA . HIS A 1 187 ? -24.460 7.958 -11.154 1.00 82.19 187 HIS A CA 1
ATOM 1425 C C . HIS A 1 187 ? -25.358 6.952 -11.894 1.00 82.19 187 HIS A C 1
ATOM 1427 O O . HIS A 1 187 ? -25.403 6.948 -13.123 1.00 82.19 187 HIS A O 1
ATOM 1433 N N . LEU A 1 188 ? -26.152 6.165 -11.166 1.00 83.25 188 LEU A N 1
ATOM 1434 C CA . LEU A 1 188 ? -27.100 5.213 -11.751 1.00 83.25 188 LEU A CA 1
ATOM 1435 C C . LEU A 1 188 ? -28.201 5.900 -12.573 1.00 83.25 188 LEU A C 1
ATOM 1437 O O . LEU A 1 188 ? -28.599 5.373 -13.611 1.00 83.25 188 LEU A O 1
ATOM 1441 N N . GLU A 1 189 ? -28.684 7.069 -12.148 1.00 84.75 189 GLU A N 1
ATOM 1442 C CA . GLU A 1 189 ? -29.671 7.863 -12.891 1.00 84.75 189 GLU A CA 1
ATOM 1443 C C . GLU A 1 189 ? -29.103 8.381 -14.211 1.00 84.75 189 GLU A C 1
ATOM 1445 O O . GLU A 1 189 ? -29.736 8.223 -15.254 1.00 84.75 189 GLU A O 1
ATOM 1450 N N . ARG A 1 190 ? -27.881 8.930 -14.193 1.00 83.06 190 ARG A N 1
ATOM 1451 C CA . ARG A 1 190 ? -27.197 9.399 -15.410 1.00 83.06 190 ARG A CA 1
ATOM 1452 C C . ARG A 1 190 ? -27.015 8.300 -16.450 1.00 83.06 190 ARG A C 1
ATOM 1454 O O . ARG A 1 190 ? -27.085 8.584 -17.642 1.00 83.06 190 ARG A O 1
ATOM 1461 N N . HIS A 1 191 ? -26.797 7.069 -16.002 1.00 82.94 191 HIS A N 1
ATOM 1462 C CA . HIS A 1 191 ? -26.622 5.912 -16.874 1.00 82.94 191 HIS A CA 1
ATOM 1463 C C . HIS A 1 191 ? -27.929 5.151 -17.159 1.00 82.94 191 HIS A C 1
ATOM 1465 O O . HIS A 1 191 ? -27.896 4.117 -17.820 1.00 82.94 191 HIS A O 1
ATOM 1471 N N . GLY A 1 192 ? -29.087 5.643 -16.695 1.00 83.19 192 GLY A N 1
ATOM 1472 C CA . GLY A 1 192 ? -30.395 5.015 -16.931 1.00 83.19 192 GLY A CA 1
ATOM 1473 C C . GLY A 1 192 ? -30.614 3.688 -16.192 1.00 83.19 192 GLY A C 1
ATOM 1474 O O . GLY A 1 192 ? -31.594 2.992 -16.443 1.00 83.19 192 GLY A O 1
ATOM 1475 N N . LEU A 1 193 ? -29.725 3.334 -15.262 1.00 82.44 193 LEU A N 1
ATOM 1476 C CA . LEU A 1 193 ? -29.733 2.071 -14.518 1.00 82.44 193 LEU A CA 1
ATOM 1477 C C . LEU A 1 193 ? -30.532 2.162 -13.210 1.00 82.44 193 LEU A C 1
ATOM 1479 O O . LEU A 1 193 ? -30.848 1.143 -12.599 1.00 82.44 193 LEU A O 1
ATOM 1483 N N . PHE A 1 194 ? -30.907 3.371 -12.783 1.00 79.12 194 PHE A N 1
ATOM 1484 C CA . PHE A 1 194 ? -31.635 3.584 -11.530 1.00 79.12 194 PHE A CA 1
ATOM 1485 C C . PHE A 1 194 ? -32.982 2.845 -11.475 1.00 79.12 194 PHE A C 1
ATOM 1487 O O . PHE A 1 194 ? -33.327 2.262 -10.448 1.00 79.12 194 PHE A O 1
ATOM 1494 N N . ALA A 1 195 ? -33.712 2.800 -12.593 1.00 76.62 195 ALA A N 1
ATOM 1495 C CA . ALA A 1 195 ? -34.997 2.107 -12.685 1.00 76.62 195 ALA A CA 1
ATOM 1496 C C . ALA A 1 195 ? -34.877 0.578 -12.522 1.00 76.62 195 ALA A C 1
ATOM 1498 O O . ALA A 1 195 ? -35.817 -0.062 -12.058 1.00 76.62 195 ALA A O 1
ATOM 1499 N N . LEU A 1 196 ? -33.724 0.002 -12.881 1.00 72.50 196 LEU A N 1
ATOM 1500 C CA . LEU A 1 196 ? -33.430 -1.429 -12.744 1.00 72.50 196 LEU A CA 1
ATOM 1501 C C . LEU A 1 196 ? -33.020 -1.795 -11.314 1.00 72.50 196 LEU A C 1
ATOM 1503 O O . LEU A 1 196 ? -33.386 -2.856 -10.814 1.00 72.50 196 LEU A O 1
ATOM 1507 N N . VAL A 1 197 ? -32.264 -0.916 -10.655 1.00 70.62 197 VAL A N 1
ATOM 1508 C CA . VAL A 1 197 ? -31.757 -1.131 -9.293 1.00 70.62 197 VAL A CA 1
ATOM 1509 C C . VAL A 1 197 ? -32.845 -0.880 -8.245 1.00 70.62 197 VAL A C 1
ATOM 1511 O O . VAL A 1 197 ? -33.038 -1.699 -7.348 1.00 70.62 197 VAL A O 1
ATOM 1514 N N . GLY A 1 198 ? -33.577 0.230 -8.374 1.00 71.88 198 GLY A N 1
ATOM 1515 C CA . GLY A 1 198 ? -34.594 0.670 -7.421 1.00 71.88 198 GLY A CA 1
ATOM 1516 C C . GLY A 1 198 ? -34.020 1.287 -6.134 1.00 71.88 198 GLY A C 1
ATOM 1517 O O . GLY A 1 198 ? -32.983 0.875 -5.612 1.00 71.88 198 GLY A O 1
ATOM 1518 N N . ALA A 1 199 ? -34.732 2.270 -5.574 1.00 67.44 199 ALA A N 1
ATOM 1519 C CA . ALA A 1 199 ? -34.323 2.983 -4.354 1.00 67.44 199 ALA A CA 1
ATOM 1520 C C . ALA A 1 199 ? -34.211 2.072 -3.110 1.00 67.44 199 ALA A C 1
ATOM 1522 O O . ALA A 1 199 ? -33.476 2.364 -2.164 1.00 67.44 199 ALA A O 1
ATOM 1523 N N . GLU A 1 200 ? -34.925 0.946 -3.114 1.00 65.62 200 GLU A N 1
ATOM 1524 C CA . GLU A 1 200 ? -34.910 -0.041 -2.034 1.00 65.62 200 GLU A CA 1
ATOM 1525 C C . GLU A 1 200 ? -33.554 -0.755 -1.917 1.00 65.62 200 GLU A C 1
ATOM 1527 O O . GLU A 1 200 ? -33.059 -0.975 -0.815 1.00 65.62 200 GLU A O 1
ATOM 1532 N N . VAL A 1 201 ? -32.887 -1.039 -3.039 1.00 62.97 201 VAL A N 1
ATOM 1533 C CA . VAL A 1 201 ? -31.565 -1.685 -3.025 1.00 62.97 201 VAL A CA 1
ATOM 1534 C C . VAL A 1 201 ? -30.507 -0.732 -2.468 1.00 62.97 201 VAL A C 1
ATOM 1536 O O . VAL A 1 201 ? -29.678 -1.142 -1.661 1.00 62.97 201 VAL A O 1
ATOM 1539 N N . LEU A 1 202 ? -30.572 0.560 -2.801 1.00 63.78 202 LEU A N 1
ATOM 1540 C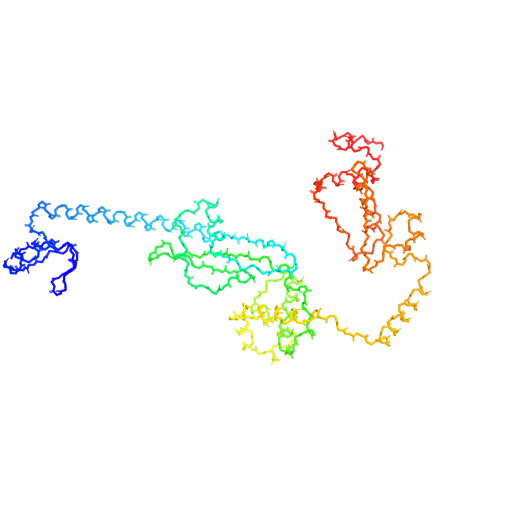 CA . LEU A 1 202 ? -29.646 1.569 -2.271 1.00 63.78 202 LEU A CA 1
ATOM 1541 C C . LEU A 1 202 ? -29.820 1.790 -0.761 1.00 63.78 202 LEU A C 1
ATOM 1543 O O . LEU A 1 202 ? -28.832 1.925 -0.037 1.00 63.78 202 LEU A O 1
ATOM 1547 N N . THR A 1 203 ? -31.058 1.776 -0.260 1.00 64.56 203 THR A N 1
ATOM 1548 C CA . THR A 1 203 ? -31.327 1.887 1.184 1.00 64.56 203 THR A CA 1
ATOM 1549 C C . THR A 1 203 ? -30.938 0.620 1.946 1.00 64.56 203 THR A C 1
ATOM 1551 O O . THR A 1 203 ? -30.381 0.725 3.042 1.00 64.56 203 THR A O 1
ATOM 1554 N N . GLN A 1 204 ? -31.135 -0.564 1.354 1.00 57.91 204 GLN A N 1
ATOM 1555 C CA . GLN A 1 204 ? -30.641 -1.833 1.894 1.00 57.91 204 GLN A CA 1
ATOM 1556 C C . GLN A 1 204 ? -29.114 -1.879 1.940 1.00 57.91 204 GLN A C 1
ATOM 1558 O O . GLN A 1 204 ? -28.560 -2.298 2.953 1.00 57.91 204 GLN A O 1
ATOM 1563 N N . ILE A 1 205 ? -28.432 -1.418 0.889 1.00 57.44 205 ILE A N 1
ATOM 1564 C CA . ILE A 1 205 ? -26.969 -1.316 0.853 1.00 57.44 205 ILE A CA 1
ATOM 1565 C C . ILE A 1 205 ? -26.495 -0.352 1.942 1.00 57.44 205 ILE A C 1
ATOM 1567 O O . ILE A 1 205 ? -25.671 -0.738 2.766 1.00 57.44 205 ILE A O 1
ATOM 1571 N N . SER A 1 206 ? -27.117 0.828 2.054 1.00 55.66 206 SER A N 1
ATOM 1572 C CA . SER A 1 206 ? -26.829 1.799 3.117 1.00 55.66 206 SER A CA 1
ATOM 1573 C C . SER A 1 206 ? -26.995 1.239 4.534 1.00 55.66 206 SER A C 1
ATOM 1575 O O . SER A 1 206 ? -26.234 1.629 5.416 1.00 55.66 206 SER A O 1
ATOM 1577 N N . HIS A 1 207 ? -27.966 0.352 4.772 1.00 51.47 207 HIS A N 1
ATOM 1578 C CA . HIS A 1 207 ? -28.205 -0.251 6.089 1.00 51.47 207 HIS A CA 1
ATOM 1579 C C . HIS A 1 207 ? -27.368 -1.511 6.357 1.00 51.47 207 HIS A C 1
ATOM 1581 O O . HIS A 1 207 ? -27.133 -1.843 7.516 1.00 51.47 207 HIS A O 1
ATOM 1587 N N . ASN A 1 208 ? -26.912 -2.216 5.317 1.00 47.91 208 ASN A N 1
ATOM 1588 C CA . ASN A 1 208 ? -26.288 -3.538 5.428 1.00 47.91 208 ASN A CA 1
ATOM 1589 C C . ASN A 1 208 ? -24.879 -3.628 4.823 1.00 47.91 208 ASN A C 1
ATOM 1591 O O . ASN A 1 208 ? -24.419 -4.743 4.577 1.00 47.91 208 ASN A O 1
ATOM 1595 N N . TYR A 1 209 ? -24.169 -2.512 4.626 1.00 49.00 209 TYR A N 1
ATOM 1596 C CA . TYR A 1 209 ? -22.789 -2.498 4.107 1.00 49.00 209 TYR A CA 1
ATOM 1597 C C . TYR A 1 209 ? -21.888 -3.567 4.760 1.00 49.00 209 TYR A C 1
ATOM 1599 O O . TYR A 1 209 ? -21.239 -4.336 4.056 1.00 49.00 209 TYR A O 1
ATOM 1607 N N . ALA A 1 210 ? -21.951 -3.720 6.089 1.00 42.00 210 ALA A N 1
ATOM 1608 C CA . ALA A 1 210 ? -21.169 -4.718 6.829 1.00 42.00 210 ALA A CA 1
ATOM 1609 C C . ALA A 1 210 ? -21.550 -6.185 6.519 1.00 42.00 210 ALA A C 1
ATOM 1611 O O . ALA A 1 210 ? -20.698 -7.073 6.547 1.00 42.00 210 ALA A O 1
ATOM 1612 N N . ASN A 1 211 ? -22.823 -6.460 6.218 1.00 41.06 211 ASN A N 1
ATOM 1613 C CA . ASN A 1 211 ? -23.296 -7.803 5.866 1.00 41.06 211 ASN A CA 1
ATOM 1614 C C . ASN A 1 211 ? -23.006 -8.136 4.399 1.00 41.06 211 ASN A C 1
ATOM 1616 O O . ASN A 1 211 ? -22.737 -9.291 4.078 1.00 41.06 211 ASN A O 1
ATOM 1620 N N . ILE A 1 212 ? -23.050 -7.133 3.519 1.00 44.84 212 ILE A N 1
ATOM 1621 C CA . ILE A 1 212 ? -22.753 -7.278 2.093 1.00 44.84 212 ILE A CA 1
ATOM 1622 C C . ILE A 1 212 ? -21.263 -7.528 1.892 1.00 44.84 212 ILE A C 1
ATOM 1624 O O . ILE A 1 212 ? -20.920 -8.443 1.160 1.00 44.84 212 ILE A O 1
ATOM 1628 N N . GLU A 1 213 ? -20.385 -6.815 2.599 1.00 43.06 213 GLU A N 1
ATOM 1629 C CA . GLU A 1 213 ? -18.939 -7.052 2.535 1.00 43.06 213 GLU A CA 1
ATOM 1630 C C . GLU A 1 213 ? -18.572 -8.454 3.037 1.00 43.06 213 GLU A C 1
ATOM 1632 O O . GLU A 1 213 ? -17.781 -9.145 2.406 1.00 43.06 213 GLU A O 1
ATOM 1637 N N . LYS A 1 214 ? -19.224 -8.934 4.105 1.00 41.16 214 LYS A N 1
ATOM 1638 C CA . LYS A 1 214 ? -19.042 -10.306 4.596 1.00 41.16 214 LYS A CA 1
ATOM 1639 C C . LYS A 1 214 ? -19.505 -11.351 3.575 1.00 41.16 214 LYS A C 1
ATOM 1641 O O . LYS A 1 214 ? -18.794 -12.314 3.319 1.00 41.16 214 LYS A O 1
ATOM 1646 N N . LYS A 1 215 ? -20.664 -11.130 2.948 1.00 42.00 215 LYS A N 1
ATOM 1647 C CA . LYS A 1 215 ? -21.213 -12.022 1.916 1.00 42.00 215 LYS A CA 1
ATOM 1648 C C . LYS A 1 215 ? -20.369 -12.001 0.636 1.00 42.00 215 LYS A C 1
ATOM 1650 O O . LYS A 1 215 ? -20.165 -13.042 0.029 1.00 42.00 215 LYS A O 1
ATOM 1655 N N . LEU A 1 216 ? -19.841 -10.837 0.262 1.00 43.84 216 LEU A N 1
ATOM 1656 C CA . LEU A 1 216 ? -18.896 -10.652 -0.839 1.00 43.84 216 LEU A CA 1
ATOM 1657 C C . LEU A 1 216 ? -17.544 -11.323 -0.555 1.00 43.84 216 LEU A C 1
ATOM 1659 O O . LEU A 1 216 ? -16.987 -11.955 -1.449 1.00 43.84 216 LEU A O 1
ATOM 1663 N N . LEU A 1 217 ? -17.047 -11.259 0.686 1.00 43.91 217 LEU A N 1
ATOM 1664 C CA . LEU A 1 217 ? -15.855 -11.994 1.120 1.00 43.91 217 LEU A CA 1
ATOM 1665 C C . LEU A 1 217 ? -16.070 -13.511 1.057 1.00 43.91 217 LEU A C 1
ATOM 1667 O O . LEU A 1 217 ? -15.200 -14.225 0.566 1.00 43.91 217 LEU A O 1
ATOM 1671 N N . ASP A 1 218 ? -17.217 -14.001 1.528 1.00 41.94 218 ASP A N 1
ATOM 1672 C CA . ASP A 1 218 ? -17.548 -15.431 1.507 1.00 41.94 218 ASP A CA 1
ATOM 1673 C C . ASP A 1 218 ? -17.669 -15.957 0.058 1.00 41.94 218 ASP A C 1
ATOM 1675 O O . ASP A 1 218 ? -17.231 -17.069 -0.251 1.00 41.94 218 ASP A O 1
ATOM 1679 N N . ILE A 1 219 ? -18.190 -15.137 -0.864 1.00 45.38 219 ILE A N 1
ATOM 1680 C CA . ILE A 1 219 ? -18.252 -15.443 -2.304 1.00 45.38 219 ILE A CA 1
ATOM 1681 C C . ILE A 1 219 ? -16.845 -15.430 -2.931 1.00 45.38 219 ILE A C 1
ATOM 1683 O O . ILE A 1 219 ? -16.487 -16.359 -3.652 1.00 45.38 219 ILE A O 1
ATOM 1687 N N . SER A 1 220 ? -16.005 -14.448 -2.590 1.00 43.41 220 SER A N 1
ATOM 1688 C CA . SER A 1 220 ? -14.606 -14.357 -3.045 1.00 43.41 220 SER A CA 1
ATOM 1689 C C . SER A 1 220 ? -13.745 -15.545 -2.580 1.00 43.41 220 SER A C 1
ATOM 1691 O O . SER A 1 220 ? -12.927 -16.068 -3.343 1.00 43.41 220 SER A O 1
ATOM 1693 N N . GLN A 1 221 ? -13.975 -16.044 -1.360 1.00 42.16 221 GLN A N 1
ATOM 1694 C CA . GLN A 1 221 ? -13.306 -17.242 -0.837 1.00 42.16 221 GLN A CA 1
ATOM 1695 C C . GLN A 1 221 ? -13.742 -18.529 -1.548 1.00 42.16 221 GLN A C 1
ATOM 1697 O O . GLN A 1 221 ? -12.974 -19.488 -1.603 1.00 42.16 221 GLN A O 1
ATOM 1702 N N . SER A 1 222 ? -14.943 -18.541 -2.126 1.00 43.09 222 SER A N 1
ATOM 1703 C CA . SER A 1 222 ? -15.494 -19.703 -2.828 1.00 43.09 222 SER A CA 1
ATOM 1704 C C . SER A 1 222 ? -15.025 -19.802 -4.290 1.00 43.09 222 SER A C 1
ATOM 1706 O O . SER A 1 222 ? -15.069 -20.886 -4.866 1.00 43.09 222 SER A O 1
ATOM 1708 N N . GLY A 1 223 ? -14.542 -18.703 -4.886 1.00 41.94 223 GLY A N 1
ATOM 1709 C CA . GLY A 1 223 ? -14.141 -18.624 -6.302 1.00 41.94 223 GLY A CA 1
ATOM 1710 C C . GLY A 1 223 ? -12.684 -18.988 -6.626 1.00 41.94 223 GLY A C 1
ATOM 1711 O O . GLY A 1 223 ? -12.311 -18.996 -7.793 1.00 41.94 223 GLY A O 1
ATOM 1712 N N . HIS A 1 224 ? -11.843 -19.290 -5.631 1.00 42.88 224 HIS A N 1
ATOM 1713 C CA . HIS A 1 224 ? -10.406 -19.549 -5.846 1.00 42.88 224 HIS A CA 1
ATOM 1714 C C . HIS A 1 224 ? -10.020 -21.037 -5.913 1.00 42.88 224 HIS A C 1
ATOM 1716 O O . HIS A 1 224 ? -8.833 -21.369 -5.947 1.00 42.88 224 HIS A O 1
ATOM 1722 N N . ALA A 1 225 ? -10.988 -21.954 -5.977 1.00 45.31 225 ALA A N 1
ATOM 1723 C CA . ALA A 1 225 ? -10.693 -23.294 -6.469 1.00 45.31 225 ALA A CA 1
ATOM 1724 C C . ALA A 1 225 ? -10.451 -23.170 -7.977 1.00 45.31 225 ALA A C 1
ATOM 1726 O O . ALA A 1 225 ? -11.399 -22.936 -8.717 1.00 45.31 225 ALA A O 1
ATOM 1727 N N . ALA A 1 226 ? -9.188 -23.254 -8.409 1.00 50.66 226 ALA A N 1
ATOM 1728 C CA . ALA A 1 226 ? -8.801 -23.182 -9.816 1.00 50.66 226 ALA A CA 1
ATOM 1729 C C . ALA A 1 226 ? -9.737 -24.053 -10.669 1.00 50.66 226 ALA A C 1
ATOM 1731 O O . ALA A 1 226 ? -9.700 -25.284 -10.600 1.00 50.66 226 ALA A O 1
ATOM 1732 N N . GLU A 1 227 ? -10.620 -23.398 -11.417 1.00 57.56 227 GLU A N 1
ATOM 1733 C CA . GLU A 1 227 ? -11.631 -24.056 -12.228 1.00 57.56 227 GLU A CA 1
ATOM 1734 C C . GLU A 1 227 ? -10.906 -24.831 -13.337 1.00 57.56 227 GLU A C 1
ATOM 1736 O O . GLU A 1 227 ? -10.074 -24.275 -14.059 1.00 57.56 227 GLU A O 1
ATOM 1741 N N . LEU A 1 228 ? -11.144 -26.143 -13.428 1.00 68.38 228 LEU A N 1
ATOM 1742 C CA . LEU A 1 228 ? -10.465 -26.993 -14.404 1.00 68.38 228 LEU A CA 1
ATOM 1743 C C . LEU A 1 228 ? -10.828 -26.532 -15.819 1.00 68.38 228 LEU A C 1
ATOM 1745 O O . LEU A 1 228 ? -11.955 -26.723 -16.275 1.00 68.38 228 LEU A O 1
ATOM 1749 N N . GLN A 1 229 ? -9.862 -25.948 -16.529 1.00 76.19 229 GLN A N 1
ATOM 1750 C CA . GLN A 1 229 ? -10.073 -25.489 -17.897 1.00 76.19 229 GLN A CA 1
ATOM 1751 C C . GLN A 1 229 ? -9.802 -26.609 -18.912 1.00 76.19 229 GLN A C 1
ATOM 1753 O O . GLN A 1 229 ? -8.734 -27.229 -18.879 1.00 76.19 229 GLN A O 1
ATOM 1758 N N . PRO A 1 230 ? -10.724 -26.871 -19.859 1.00 83.62 230 PRO A N 1
ATOM 1759 C CA . PRO A 1 230 ? -10.472 -27.800 -20.954 1.00 83.62 230 PRO A CA 1
ATOM 1760 C C . PRO A 1 230 ? -9.287 -27.348 -21.818 1.00 83.62 230 PRO A C 1
ATOM 1762 O O . PRO A 1 230 ? -9.221 -26.194 -22.245 1.00 83.62 230 PRO A O 1
ATOM 1765 N N . ILE A 1 231 ? -8.393 -28.280 -22.171 1.00 88.12 231 ILE A N 1
ATOM 1766 C CA . ILE A 1 231 ? -7.189 -28.001 -22.981 1.00 88.12 231 ILE A CA 1
ATOM 1767 C C . ILE A 1 231 ? -7.503 -27.340 -24.331 1.00 88.12 231 ILE A C 1
ATOM 1769 O O . ILE A 1 231 ? -6.697 -26.575 -24.856 1.00 88.12 231 ILE A O 1
ATOM 1773 N N . ARG A 1 232 ? -8.695 -27.588 -24.885 1.00 85.12 232 ARG A N 1
ATOM 1774 C CA . ARG A 1 232 ? -9.143 -26.980 -26.143 1.00 85.12 232 ARG A CA 1
ATOM 1775 C C . ARG A 1 232 ? -9.240 -25.455 -26.037 1.00 85.12 232 ARG A C 1
ATOM 1777 O O . ARG A 1 232 ? -8.760 -24.765 -26.925 1.00 85.12 232 ARG A O 1
ATOM 1784 N N . THR A 1 233 ? -9.765 -24.938 -24.928 1.00 78.94 233 THR A N 1
ATOM 1785 C CA . THR A 1 233 ? -9.880 -23.493 -24.678 1.00 78.94 233 THR A CA 1
ATOM 1786 C C . THR A 1 233 ? -8.506 -22.832 -24.545 1.00 78.94 233 THR A C 1
ATOM 1788 O O . THR A 1 233 ? -8.291 -21.731 -25.045 1.00 78.94 233 THR A O 1
ATOM 1791 N N . ILE A 1 234 ? -7.551 -23.531 -23.922 1.00 83.94 234 ILE A N 1
ATOM 1792 C CA . ILE A 1 234 ? -6.152 -23.089 -23.807 1.00 83.94 234 ILE A CA 1
ATOM 1793 C C . ILE A 1 234 ? -5.463 -23.119 -25.180 1.00 83.94 234 ILE A C 1
ATOM 1795 O O . ILE A 1 234 ? -4.655 -22.256 -25.500 1.00 83.94 234 ILE A O 1
ATOM 1799 N N . SER A 1 235 ? -5.798 -24.097 -26.021 1.00 84.75 235 SER A N 1
ATOM 1800 C CA . SER A 1 235 ? -5.213 -24.224 -27.361 1.00 84.75 235 SER A CA 1
ATOM 1801 C C . SER A 1 235 ? -5.596 -23.036 -28.247 1.00 84.75 235 SER A C 1
ATOM 1803 O O . SER A 1 235 ? -4.733 -22.453 -28.899 1.00 84.75 235 SER A O 1
ATOM 1805 N N . ASP A 1 236 ? -6.864 -22.620 -28.212 1.00 84.12 236 ASP A N 1
ATOM 1806 C CA . ASP A 1 236 ? -7.341 -21.463 -28.976 1.00 84.12 236 ASP A CA 1
ATOM 1807 C C . ASP A 1 236 ? -6.664 -20.153 -28.529 1.00 84.12 236 ASP A C 1
ATOM 1809 O O . ASP A 1 236 ? -6.334 -19.309 -29.367 1.00 84.12 236 ASP A O 1
ATOM 1813 N N . SER A 1 237 ? -6.409 -19.976 -27.225 1.00 80.56 237 SER A N 1
ATOM 1814 C CA . SER A 1 237 ? -5.684 -18.802 -26.715 1.00 80.56 237 SER A CA 1
ATOM 1815 C C . SER A 1 237 ? -4.194 -18.834 -27.073 1.00 80.56 237 SER A C 1
ATOM 1817 O O . SER A 1 237 ? -3.637 -17.800 -27.449 1.00 80.56 237 SER A O 1
ATOM 1819 N N . LEU A 1 238 ? -3.562 -20.012 -27.046 1.00 84.56 238 LEU A N 1
ATOM 1820 C CA . LEU A 1 238 ? -2.172 -20.205 -27.467 1.00 84.56 238 LEU A CA 1
ATOM 1821 C C . LEU A 1 238 ? -1.966 -19.867 -28.946 1.00 84.56 238 LEU A C 1
ATOM 1823 O O . LEU A 1 238 ? -1.029 -19.140 -29.270 1.00 84.56 238 LEU A O 1
ATOM 1827 N N . TYR A 1 239 ? -2.842 -20.335 -29.841 1.00 87.75 239 TYR A N 1
ATOM 1828 C CA . TYR A 1 239 ? -2.730 -20.028 -31.272 1.00 87.75 239 TYR A CA 1
ATOM 1829 C C . TYR A 1 239 ? -2.871 -18.533 -31.564 1.00 87.75 239 TYR A C 1
ATOM 1831 O O . TYR A 1 239 ? -2.137 -18.004 -32.398 1.00 87.75 239 TYR A O 1
ATOM 1839 N N . ARG A 1 240 ? -3.763 -17.831 -30.853 1.00 84.81 240 ARG A N 1
ATOM 1840 C CA . ARG A 1 240 ? -3.872 -16.367 -30.967 1.00 84.81 240 ARG A CA 1
ATOM 1841 C C . ARG A 1 240 ? -2.586 -15.676 -30.526 1.00 84.81 240 ARG A C 1
ATOM 1843 O O . ARG A 1 240 ? -2.063 -14.861 -31.277 1.00 84.81 240 ARG A O 1
ATOM 1850 N N . LYS A 1 241 ? -2.049 -16.055 -29.363 1.00 80.25 241 LYS A N 1
ATOM 1851 C CA . LYS A 1 241 ? -0.811 -15.476 -28.827 1.00 80.25 241 LYS A CA 1
ATOM 1852 C C . LYS A 1 241 ? 0.391 -15.737 -29.742 1.00 80.25 241 LYS A C 1
ATOM 1854 O O . LYS A 1 241 ? 1.194 -14.840 -29.960 1.00 80.25 241 LYS A O 1
ATOM 1859 N N . LEU A 1 242 ? 0.489 -16.925 -30.343 1.00 83.44 242 LEU A N 1
ATOM 1860 C CA . LEU A 1 242 ? 1.516 -17.228 -31.348 1.00 83.44 242 LEU A CA 1
ATOM 1861 C C . LEU A 1 242 ? 1.386 -16.349 -32.599 1.00 83.44 242 LEU A C 1
ATOM 1863 O O . LEU A 1 242 ? 2.391 -15.835 -33.081 1.00 83.44 242 LEU A O 1
ATOM 1867 N N . GLY A 1 243 ? 0.164 -16.124 -33.089 1.00 82.94 243 GLY A N 1
ATOM 1868 C CA . GLY A 1 243 ? -0.074 -15.235 -34.231 1.00 82.94 243 GLY A CA 1
ATOM 1869 C C . GLY A 1 243 ? 0.211 -13.755 -33.939 1.00 82.94 243 GLY A C 1
ATOM 1870 O O . GLY A 1 243 ? 0.533 -13.000 -34.853 1.00 82.94 243 GLY A O 1
ATOM 1871 N N . GLU A 1 244 ? 0.099 -13.318 -32.682 1.00 80.75 244 GLU A N 1
ATOM 1872 C CA . GLU A 1 244 ? 0.532 -11.982 -32.246 1.00 80.75 244 GLU A CA 1
ATOM 1873 C C . GLU A 1 244 ? 2.059 -11.872 -32.208 1.00 80.75 244 GLU A C 1
ATOM 1875 O O . GLU A 1 244 ? 2.613 -10.897 -32.715 1.00 80.75 244 GLU A O 1
ATOM 1880 N N . LEU A 1 245 ? 2.735 -12.894 -31.674 1.00 76.06 245 LEU A N 1
ATOM 1881 C CA . LEU A 1 245 ? 4.196 -12.955 -31.598 1.00 76.06 245 LEU A CA 1
ATOM 1882 C C . LEU A 1 245 ? 4.857 -13.006 -32.982 1.00 76.06 245 LEU A C 1
ATOM 1884 O O . LEU A 1 245 ? 5.895 -12.387 -33.178 1.00 76.06 245 LEU A O 1
ATOM 1888 N N . GLU A 1 246 ? 4.249 -13.683 -33.960 1.00 77.44 246 GLU A N 1
ATOM 1889 C CA . GLU A 1 246 ? 4.746 -13.726 -35.345 1.00 77.44 246 GLU A CA 1
ATOM 1890 C C . GLU A 1 246 ? 4.748 -12.340 -36.015 1.00 77.44 246 GLU A C 1
ATOM 1892 O O . GLU A 1 246 ? 5.612 -12.040 -36.835 1.00 77.44 246 GLU A O 1
ATOM 1897 N N . LYS A 1 247 ? 3.798 -11.470 -35.651 1.00 75.94 247 LYS A N 1
ATOM 1898 C CA . LYS A 1 247 ? 3.682 -10.111 -36.208 1.00 75.94 247 LYS A CA 1
ATOM 1899 C C . LYS A 1 247 ? 4.648 -9.115 -35.572 1.00 75.94 247 LYS A C 1
ATOM 1901 O O . LYS A 1 247 ? 4.843 -8.030 -36.119 1.00 75.94 247 LYS A O 1
ATOM 1906 N N . GLN A 1 248 ? 5.210 -9.442 -34.412 1.00 68.94 248 GLN A N 1
ATOM 1907 C CA . GLN A 1 248 ? 6.186 -8.600 -33.735 1.00 68.94 248 GLN A CA 1
ATOM 1908 C C . GLN A 1 248 ? 7.577 -8.897 -34.307 1.00 68.94 248 GLN A C 1
ATOM 1910 O O . GLN A 1 248 ? 8.183 -9.925 -34.021 1.00 68.94 248 GLN A O 1
ATOM 1915 N N . ASP A 1 249 ? 8.078 -7.981 -35.138 1.00 59.12 249 ASP A N 1
ATOM 1916 C CA . ASP A 1 249 ? 9.389 -8.063 -35.789 1.00 59.12 249 ASP A CA 1
ATOM 1917 C C . ASP A 1 249 ? 10.520 -8.048 -34.743 1.00 59.12 249 ASP A C 1
ATOM 1919 O O . ASP A 1 249 ? 10.945 -6.991 -34.278 1.00 59.12 249 ASP A O 1
ATOM 1923 N N . HIS A 1 250 ? 10.914 -9.242 -34.287 1.00 55.09 250 HIS A N 1
ATOM 1924 C CA . HIS A 1 250 ? 12.058 -9.546 -33.412 1.00 55.09 250 HIS A CA 1
ATOM 1925 C C . HIS A 1 250 ? 12.304 -8.575 -32.237 1.00 55.09 250 HIS A C 1
ATOM 1927 O O . HIS A 1 250 ? 13.447 -8.337 -31.839 1.00 55.09 250 HIS A O 1
ATOM 1933 N N . LYS A 1 251 ?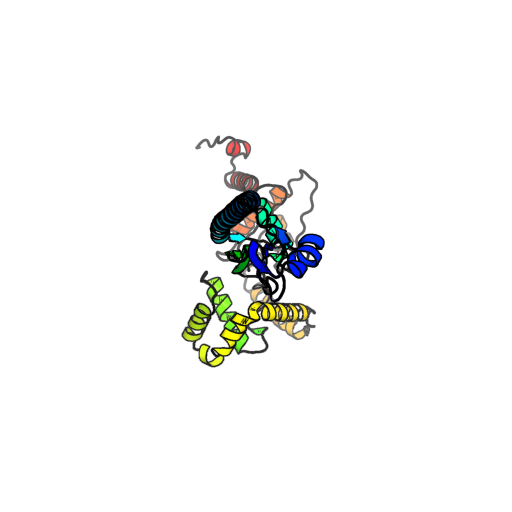 11.238 -8.042 -31.632 1.00 67.62 251 LYS A N 1
ATOM 1934 C CA . LYS A 1 251 ? 11.318 -7.325 -30.356 1.00 67.62 251 LYS A CA 1
ATOM 1935 C C . LYS A 1 251 ? 11.308 -8.314 -29.194 1.00 67.62 251 LYS A C 1
ATOM 1937 O O . LYS A 1 251 ? 10.758 -9.410 -29.293 1.00 67.62 251 LYS A O 1
ATOM 1942 N N . LEU A 1 252 ? 11.948 -7.922 -28.094 1.00 74.75 252 LEU A N 1
ATOM 1943 C CA . LEU A 1 252 ? 11.875 -8.641 -26.825 1.00 74.75 252 LEU A CA 1
ATOM 1944 C C . LEU A 1 252 ? 10.406 -8.891 -26.465 1.00 74.75 252 LEU A C 1
ATOM 1946 O O . LEU A 1 252 ? 9.595 -7.972 -26.472 1.00 74.75 252 LEU A O 1
ATOM 1950 N N . THR A 1 253 ? 10.071 -10.154 -26.200 1.00 82.62 253 THR A N 1
ATOM 1951 C CA . THR A 1 253 ? 8.691 -10.577 -25.890 1.00 82.62 253 THR A CA 1
ATOM 1952 C C . THR A 1 253 ? 8.244 -10.183 -24.482 1.00 82.62 253 THR A C 1
ATOM 1954 O O . THR A 1 253 ? 7.048 -10.097 -24.218 1.00 82.62 253 THR A O 1
ATOM 1957 N N . GLY A 1 254 ? 9.207 -9.973 -23.582 1.00 83.44 254 GLY A N 1
ATOM 1958 C CA . GLY A 1 254 ? 8.987 -9.534 -22.209 1.00 83.44 254 GLY A CA 1
ATOM 1959 C C . GLY A 1 254 ? 9.714 -8.227 -21.902 1.00 83.44 254 GLY A C 1
ATOM 1960 O O . GLY A 1 254 ? 10.417 -7.673 -22.746 1.00 83.44 254 GLY A O 1
ATOM 1961 N N . THR A 1 255 ? 9.585 -7.758 -20.664 1.00 89.12 255 THR A N 1
ATOM 1962 C CA . THR A 1 255 ? 10.214 -6.516 -20.198 1.00 89.12 255 THR A CA 1
ATOM 1963 C C . THR A 1 255 ? 11.738 -6.634 -20.222 1.00 89.12 255 THR A C 1
ATOM 1965 O O . THR A 1 255 ? 12.304 -7.587 -19.683 1.00 89.12 255 THR A O 1
ATOM 1968 N N . THR A 1 256 ? 12.426 -5.663 -20.820 1.00 90.25 256 THR A N 1
ATOM 1969 C CA . THR A 1 256 ? 13.891 -5.671 -20.899 1.00 90.25 256 THR A CA 1
ATOM 1970 C C . THR A 1 256 ? 14.556 -5.572 -19.521 1.00 90.25 256 THR A C 1
ATOM 1972 O O . THR A 1 256 ? 14.117 -4.831 -18.640 1.00 90.25 256 THR A O 1
ATOM 1975 N N . SER A 1 257 ? 15.659 -6.296 -19.325 1.00 91.56 257 SER A N 1
ATOM 1976 C CA . SER A 1 257 ? 16.571 -6.058 -18.200 1.00 91.56 257 SER A CA 1
ATOM 1977 C C . SER A 1 257 ? 17.526 -4.885 -18.468 1.00 91.56 257 SER A C 1
ATOM 1979 O O . SER A 1 257 ? 18.167 -4.382 -17.541 1.00 91.56 257 SER A O 1
ATOM 1981 N N . GLY A 1 258 ? 17.643 -4.465 -19.735 1.00 90.50 258 GLY A N 1
ATOM 1982 C CA . GLY A 1 258 ? 18.629 -3.505 -20.230 1.00 90.50 258 GLY A CA 1
ATOM 1983 C C . GLY A 1 258 ? 20.036 -4.083 -20.387 1.00 90.50 258 GLY A C 1
ATOM 1984 O O . GLY A 1 258 ? 20.980 -3.349 -20.677 1.00 90.50 258 GLY A O 1
ATOM 1985 N N . PHE A 1 259 ? 20.198 -5.394 -20.197 1.00 92.94 259 PHE A N 1
ATOM 1986 C CA . PHE A 1 259 ? 21.456 -6.101 -20.384 1.00 92.94 259 PHE A CA 1
ATOM 1987 C C . PHE A 1 259 ? 21.303 -7.112 -21.519 1.00 92.94 259 PHE A C 1
ATOM 1989 O O . PHE A 1 259 ? 20.849 -8.232 -21.298 1.00 92.94 259 PHE A O 1
ATOM 1996 N N . ASN A 1 260 ? 21.808 -6.775 -22.710 1.00 90.62 260 ASN A N 1
ATOM 1997 C CA . ASN A 1 260 ? 21.698 -7.609 -23.919 1.00 90.62 260 ASN A CA 1
ATOM 1998 C C . ASN A 1 260 ? 22.065 -9.089 -23.708 1.00 90.62 260 ASN A C 1
ATOM 2000 O O . ASN A 1 260 ? 21.477 -9.978 -24.316 1.00 90.62 260 ASN A O 1
ATOM 2004 N N . ALA A 1 261 ? 23.062 -9.374 -22.864 1.00 93.25 261 ALA A N 1
ATOM 2005 C CA . ALA A 1 261 ? 23.472 -10.746 -22.574 1.00 93.25 261 ALA A CA 1
ATOM 2006 C C . ALA A 1 261 ? 22.412 -11.533 -21.787 1.00 93.25 261 ALA A C 1
ATOM 2008 O O . ALA A 1 261 ? 22.258 -12.727 -22.025 1.00 93.25 261 ALA A O 1
ATOM 2009 N N . ILE A 1 262 ? 21.706 -10.870 -20.870 1.00 92.38 262 ILE A N 1
ATOM 2010 C CA . ILE A 1 262 ? 20.619 -11.453 -20.081 1.00 92.38 262 ILE A CA 1
ATOM 2011 C C . ILE A 1 262 ? 19.380 -11.554 -20.954 1.00 92.38 262 ILE A C 1
ATOM 2013 O O . ILE A 1 262 ? 18.826 -12.639 -21.075 1.00 92.38 262 ILE A O 1
ATOM 2017 N N . ASP A 1 263 ? 19.026 -10.472 -21.642 1.00 91.50 263 ASP A N 1
ATOM 2018 C CA . ASP A 1 263 ? 17.840 -10.400 -22.493 1.00 91.50 263 ASP A CA 1
ATOM 2019 C C . ASP A 1 263 ? 17.881 -11.413 -23.639 1.00 91.50 263 ASP A C 1
ATOM 2021 O O . ASP A 1 263 ? 16.854 -11.967 -24.005 1.00 91.50 263 ASP A O 1
ATOM 2025 N N . ARG A 1 264 ? 19.069 -11.752 -24.155 1.00 89.38 264 ARG A N 1
ATOM 2026 C CA . ARG A 1 264 ? 19.235 -12.835 -25.139 1.00 89.38 264 ARG A CA 1
ATOM 2027 C C . ARG A 1 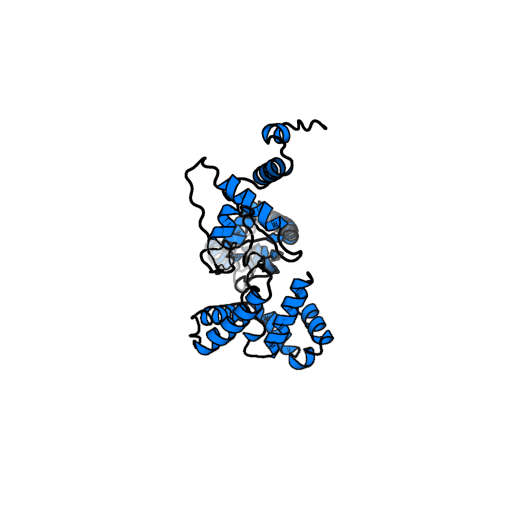264 ? 18.938 -14.224 -24.569 1.00 89.38 264 ARG A C 1
ATOM 2029 O O . ARG A 1 264 ? 18.589 -15.128 -25.319 1.00 89.38 264 ARG A O 1
ATOM 2036 N N . VAL A 1 265 ? 19.157 -14.427 -23.272 1.00 90.38 265 VAL A N 1
ATOM 2037 C CA . VAL A 1 265 ? 18.918 -15.716 -22.604 1.00 90.38 265 VAL A CA 1
ATOM 2038 C C . VAL A 1 265 ? 17.483 -15.802 -22.089 1.00 90.38 265 VAL A C 1
ATOM 2040 O O . VAL A 1 265 ? 16.892 -16.875 -22.126 1.00 90.38 265 VAL A O 1
ATOM 2043 N N . THR A 1 266 ? 16.923 -14.689 -21.617 1.00 89.31 266 THR A N 1
ATOM 2044 C CA . THR A 1 266 ? 15.580 -14.636 -21.026 1.00 89.31 266 THR A CA 1
ATOM 2045 C C . THR A 1 266 ? 14.488 -14.259 -22.026 1.00 89.31 266 THR A C 1
ATOM 2047 O O . THR A 1 266 ? 13.324 -14.524 -21.758 1.00 89.31 266 THR A O 1
ATOM 2050 N N . ASN A 1 267 ? 14.838 -13.671 -23.175 1.00 88.12 267 ASN A N 1
ATOM 2051 C CA . ASN A 1 267 ? 13.917 -12.982 -24.091 1.00 88.12 267 ASN A CA 1
ATOM 2052 C C . ASN A 1 267 ? 13.099 -11.872 -23.405 1.00 88.12 267 ASN A C 1
ATOM 2054 O O . ASN A 1 267 ? 11.957 -11.595 -23.790 1.00 88.12 267 ASN A O 1
ATOM 2058 N N . GLY A 1 268 ? 13.711 -11.229 -22.406 1.00 89.62 268 GLY A N 1
ATOM 2059 C CA . GLY A 1 268 ? 13.045 -10.296 -21.503 1.00 89.62 268 GLY A CA 1
ATOM 2060 C C . GLY A 1 268 ? 12.268 -11.026 -20.406 1.00 89.62 268 GLY A C 1
ATOM 2061 O O . GLY A 1 268 ? 11.998 -12.224 -20.481 1.00 89.62 268 GLY A O 1
ATOM 2062 N N . TYR A 1 269 ? 11.924 -10.309 -19.346 1.00 91.00 269 TYR A N 1
ATOM 2063 C CA . TYR A 1 269 ? 11.159 -10.848 -18.230 1.00 91.00 269 TYR A CA 1
ATOM 2064 C C . TYR A 1 269 ? 9.686 -11.009 -18.609 1.00 91.00 269 TYR A C 1
ATOM 2066 O O . TYR A 1 269 ? 9.030 -10.049 -19.011 1.00 91.00 269 TYR A O 1
ATOM 2074 N N . GLN A 1 270 ? 9.176 -12.237 -18.505 1.00 88.44 270 GLN A N 1
ATOM 2075 C CA . GLN A 1 270 ? 7.846 -12.594 -18.991 1.00 88.44 270 GLN A CA 1
ATOM 2076 C C . GLN A 1 270 ? 6.755 -12.313 -17.946 1.00 88.44 270 GLN A C 1
ATOM 2078 O O . GLN A 1 270 ? 6.967 -12.546 -16.750 1.00 88.44 270 GLN A O 1
ATOM 2083 N N . PRO A 1 271 ? 5.554 -11.879 -18.368 1.00 84.00 271 PRO A N 1
ATOM 2084 C CA . PRO A 1 271 ? 4.415 -11.747 -17.467 1.00 84.00 271 PRO A CA 1
ATOM 2085 C C . PRO A 1 271 ? 4.039 -13.088 -16.819 1.00 84.00 271 PRO A C 1
ATOM 2087 O O . PRO A 1 271 ? 3.825 -14.081 -17.512 1.00 84.00 271 PRO A O 1
ATOM 2090 N N . GLY A 1 272 ? 3.904 -13.094 -15.491 1.00 85.94 272 GLY A N 1
ATOM 2091 C CA . GLY A 1 272 ? 3.553 -14.277 -14.694 1.00 85.94 272 GLY A CA 1
ATOM 2092 C C . GLY A 1 272 ? 4.742 -14.980 -14.032 1.00 85.94 272 GLY A C 1
ATOM 2093 O O . GLY A 1 272 ? 4.529 -15.770 -13.112 1.00 85.94 272 GLY A O 1
ATOM 2094 N N . ASP A 1 273 ? 5.975 -14.657 -14.428 1.00 86.94 273 ASP A N 1
ATOM 2095 C CA . ASP A 1 273 ? 7.175 -15.253 -13.842 1.00 86.94 273 ASP A CA 1
ATOM 2096 C C . ASP A 1 273 ? 7.580 -14.583 -12.520 1.00 86.94 273 ASP A C 1
ATOM 2098 O O . ASP A 1 273 ? 7.543 -13.361 -12.364 1.00 86.94 273 ASP A O 1
ATOM 2102 N N . LEU A 1 274 ? 8.056 -15.399 -11.571 1.00 93.69 274 LEU A N 1
ATOM 2103 C CA . LEU A 1 274 ? 8.742 -14.935 -10.364 1.00 93.69 274 LEU A CA 1
ATOM 2104 C C . LEU A 1 274 ? 10.256 -15.111 -10.526 1.00 93.69 274 LEU A C 1
ATOM 2106 O O . LEU A 1 274 ? 10.784 -16.217 -10.408 1.00 93.69 274 LEU A O 1
ATOM 2110 N N . ILE A 1 275 ? 10.968 -14.005 -10.741 1.00 91.62 275 ILE A N 1
ATOM 2111 C CA . ILE A 1 275 ? 12.427 -14.005 -10.911 1.00 91.62 275 ILE A CA 1
ATOM 2112 C C . ILE A 1 275 ? 13.111 -13.729 -9.570 1.00 91.62 275 ILE A C 1
ATOM 2114 O O . ILE A 1 275 ? 12.902 -12.689 -8.944 1.00 91.62 275 ILE A O 1
ATOM 2118 N N . VAL A 1 276 ? 13.970 -14.653 -9.132 1.00 94.88 276 VAL A N 1
ATOM 2119 C CA . VAL A 1 276 ? 14.685 -14.555 -7.851 1.00 94.88 276 VAL A CA 1
ATOM 2120 C C . VAL A 1 276 ? 16.156 -14.213 -8.079 1.00 94.88 276 VAL A C 1
ATOM 2122 O O . VAL A 1 276 ? 16.924 -15.015 -8.604 1.00 94.88 276 VAL A O 1
ATOM 2125 N N . LEU A 1 277 ? 16.574 -13.035 -7.612 1.00 94.25 277 LEU A N 1
ATOM 2126 C CA . LEU A 1 277 ? 17.976 -12.617 -7.589 1.00 94.25 277 LEU A CA 1
ATOM 2127 C C . LEU A 1 277 ? 18.601 -12.902 -6.216 1.00 94.25 277 LEU A C 1
ATOM 2129 O O . LEU A 1 277 ? 18.344 -12.183 -5.246 1.00 94.25 277 LEU A O 1
ATOM 2133 N N . ALA A 1 278 ? 19.475 -13.906 -6.146 1.00 94.75 278 ALA A N 1
ATOM 2134 C CA . ALA A 1 278 ? 20.231 -14.246 -4.943 1.00 94.75 278 ALA A CA 1
ATOM 2135 C C . ALA A 1 278 ? 21.704 -13.834 -5.077 1.00 94.75 278 ALA A C 1
ATOM 2137 O O . ALA A 1 278 ? 22.357 -14.116 -6.077 1.00 94.75 278 ALA A O 1
ATOM 2138 N N . ALA A 1 279 ? 22.244 -13.178 -4.050 1.00 95.75 279 ALA A N 1
ATOM 2139 C CA . ALA A 1 279 ? 23.654 -12.807 -3.983 1.00 95.75 279 ALA A CA 1
ATOM 2140 C C . ALA A 1 279 ? 24.110 -12.698 -2.522 1.00 95.75 279 ALA A C 1
ATOM 2142 O O . ALA A 1 279 ? 23.298 -12.456 -1.628 1.00 95.75 279 ALA A O 1
ATOM 2143 N N . ARG A 1 280 ? 25.417 -12.845 -2.272 1.00 96.44 280 ARG A N 1
ATOM 2144 C CA . ARG A 1 280 ? 25.991 -12.620 -0.932 1.00 96.44 280 ARG A CA 1
ATOM 2145 C C . ARG A 1 280 ? 25.923 -11.128 -0.548 1.00 96.44 280 ARG A C 1
ATOM 2147 O O . ARG A 1 280 ? 25.933 -10.278 -1.446 1.00 96.44 280 ARG A O 1
ATOM 2154 N N . PRO A 1 281 ? 25.913 -10.786 0.756 1.00 94.06 281 PRO A N 1
ATOM 2155 C CA . PRO A 1 281 ? 26.006 -9.398 1.204 1.00 94.06 281 PRO A CA 1
ATOM 2156 C C . PRO A 1 281 ? 27.211 -8.681 0.583 1.00 94.06 281 PRO A C 1
ATOM 2158 O O . PRO A 1 281 ? 28.288 -9.260 0.451 1.00 94.06 281 PRO A O 1
ATOM 2161 N N . GLY A 1 282 ? 27.017 -7.433 0.156 1.00 90.62 282 GLY A N 1
ATOM 2162 C CA . GLY A 1 282 ? 28.064 -6.624 -0.479 1.00 90.62 282 GLY A CA 1
ATOM 2163 C C . GLY A 1 282 ? 28.346 -6.925 -1.959 1.00 90.62 282 GLY A C 1
ATOM 2164 O O . GLY A 1 282 ? 29.056 -6.154 -2.589 1.00 90.62 282 GLY A O 1
ATOM 2165 N N . MET A 1 283 ? 27.751 -7.964 -2.561 1.00 95.06 283 MET A N 1
ATOM 2166 C CA . MET A 1 283 ? 27.978 -8.319 -3.980 1.00 95.06 283 MET A CA 1
ATOM 2167 C C . MET A 1 283 ? 27.211 -7.438 -4.984 1.00 95.06 283 MET A C 1
ATOM 2169 O O . MET A 1 283 ? 27.223 -7.711 -6.178 1.00 95.06 283 MET A O 1
ATOM 2173 N N . GLY A 1 284 ? 26.500 -6.406 -4.520 1.00 93.56 284 GLY A N 1
ATOM 2174 C CA . GLY A 1 284 ? 25.796 -5.475 -5.406 1.00 93.56 284 GLY A CA 1
ATOM 2175 C C . GLY A 1 284 ? 24.371 -5.877 -5.805 1.00 93.56 284 GLY A C 1
ATOM 2176 O O . GLY A 1 284 ? 23.852 -5.318 -6.764 1.00 93.56 284 GLY A O 1
ATOM 2177 N N . LYS A 1 285 ? 23.694 -6.766 -5.056 1.00 96.25 285 LYS A N 1
ATOM 2178 C CA . LYS A 1 285 ? 22.295 -7.181 -5.325 1.00 96.25 285 LYS A CA 1
ATOM 2179 C C . LYS A 1 285 ? 21.362 -5.996 -5.599 1.00 96.25 285 LYS A C 1
ATOM 2181 O O . LYS A 1 285 ? 20.618 -5.991 -6.572 1.00 96.25 285 LYS A O 1
ATOM 2186 N N . THR A 1 286 ? 21.409 -4.988 -4.730 1.00 94.75 286 THR A N 1
ATOM 2187 C CA . THR A 1 286 ? 20.561 -3.793 -4.835 1.00 94.75 286 THR A CA 1
ATOM 2188 C C . THR A 1 286 ? 20.957 -2.918 -6.018 1.00 94.75 286 THR A C 1
ATOM 2190 O O . THR A 1 286 ? 20.083 -2.402 -6.698 1.00 94.75 286 THR A O 1
ATOM 2193 N N . ALA A 1 287 ? 22.256 -2.772 -6.294 1.00 93.62 287 ALA A N 1
ATOM 2194 C CA . ALA A 1 287 ? 22.732 -1.992 -7.436 1.00 93.62 287 ALA A CA 1
ATOM 2195 C C . ALA A 1 287 ? 22.298 -2.628 -8.765 1.00 93.62 287 ALA A C 1
ATOM 2197 O O . ALA A 1 287 ? 21.817 -1.930 -9.652 1.00 93.62 287 ALA A O 1
ATOM 2198 N N . PHE A 1 288 ? 22.403 -3.951 -8.874 1.00 95.12 288 PHE A N 1
ATOM 2199 C CA . PHE A 1 288 ? 21.962 -4.688 -10.051 1.00 95.12 288 PHE A CA 1
ATOM 2200 C C . PHE A 1 288 ? 20.440 -4.597 -10.249 1.00 95.12 288 PHE A C 1
ATOM 2202 O O . PHE A 1 288 ? 19.987 -4.236 -11.331 1.00 95.12 288 PHE A O 1
ATOM 2209 N N . ALA A 1 289 ? 19.652 -4.815 -9.189 1.00 95.12 289 ALA A N 1
ATOM 2210 C CA . ALA A 1 289 ? 18.194 -4.679 -9.246 1.00 95.12 289 ALA A CA 1
ATOM 2211 C C . ALA A 1 289 ? 17.738 -3.255 -9.620 1.00 95.12 289 ALA A C 1
ATOM 2213 O O . ALA A 1 289 ? 16.804 -3.096 -10.398 1.00 95.12 289 ALA A O 1
ATOM 2214 N N . LEU A 1 290 ? 18.418 -2.223 -9.106 1.00 94.62 290 LEU A N 1
ATOM 2215 C CA . LEU A 1 290 ? 18.147 -0.827 -9.462 1.00 94.62 290 LEU A CA 1
ATOM 2216 C C . LEU A 1 290 ? 18.394 -0.544 -10.947 1.00 94.62 290 LEU A C 1
ATOM 2218 O O . LEU A 1 290 ? 17.595 0.147 -11.565 1.00 94.62 290 LEU A O 1
ATOM 2222 N N . ASN A 1 291 ? 19.476 -1.074 -11.521 1.00 93.94 291 ASN A N 1
ATOM 2223 C CA . ASN A 1 291 ? 19.774 -0.875 -12.941 1.00 93.94 291 ASN A CA 1
ATOM 2224 C C . ASN A 1 291 ? 18.737 -1.555 -13.837 1.00 93.94 291 ASN A C 1
ATOM 2226 O O . ASN A 1 291 ? 18.279 -0.943 -14.796 1.00 93.94 291 ASN A O 1
ATOM 2230 N N . ILE A 1 292 ? 18.319 -2.777 -13.488 1.00 94.50 292 ILE A N 1
ATOM 2231 C CA . ILE A 1 292 ? 17.204 -3.446 -14.172 1.00 94.50 292 ILE A CA 1
ATOM 2232 C C . ILE A 1 292 ? 15.957 -2.564 -14.133 1.00 94.50 292 ILE A C 1
ATOM 2234 O O . ILE A 1 292 ? 15.339 -2.339 -15.164 1.00 94.50 292 ILE A O 1
ATOM 2238 N N . LEU A 1 293 ? 15.609 -2.044 -12.954 1.00 93.94 293 LEU A N 1
ATOM 2239 C CA . LEU A 1 293 ? 14.420 -1.218 -12.769 1.00 93.94 293 LEU A CA 1
ATOM 2240 C C . LEU A 1 293 ? 14.448 0.052 -13.624 1.00 93.94 293 LEU A C 1
ATOM 2242 O O . LEU A 1 293 ? 13.450 0.374 -14.258 1.00 93.94 293 LEU A O 1
ATOM 2246 N N . VAL A 1 294 ? 15.577 0.761 -13.649 1.00 91.88 294 VAL A N 1
ATOM 2247 C CA . VAL A 1 294 ? 15.738 1.998 -14.430 1.00 91.88 294 VAL A CA 1
ATOM 2248 C C . VAL A 1 294 ? 15.682 1.711 -15.931 1.00 91.88 294 VAL A C 1
ATOM 2250 O O . VAL A 1 294 ? 15.043 2.454 -16.671 1.00 91.88 294 VAL A O 1
ATOM 2253 N N . ASN A 1 295 ? 16.312 0.627 -16.387 1.00 91.88 295 ASN A N 1
ATOM 2254 C CA . ASN A 1 295 ? 16.270 0.235 -17.793 1.00 91.88 295 ASN A CA 1
ATOM 2255 C C . ASN A 1 295 ? 14.878 -0.217 -18.227 1.00 91.88 295 ASN A C 1
ATOM 2257 O O . ASN A 1 295 ? 14.423 0.202 -19.284 1.00 91.88 295 ASN A O 1
ATOM 2261 N N . ALA A 1 296 ? 14.193 -1.009 -17.398 1.00 90.69 296 ALA A N 1
ATOM 2262 C CA . ALA A 1 296 ? 12.805 -1.375 -17.630 1.00 90.69 296 ALA A CA 1
ATOM 2263 C C . ALA A 1 296 ? 11.951 -0.107 -17.742 1.00 90.69 296 ALA A C 1
ATOM 2265 O O . ALA A 1 296 ? 11.325 0.106 -18.768 1.00 90.69 296 ALA A O 1
ATOM 2266 N N . ALA A 1 297 ? 12.025 0.797 -16.759 1.00 90.00 297 ALA A N 1
ATOM 2267 C CA . ALA A 1 297 ? 11.250 2.039 -16.744 1.00 90.00 297 ALA A CA 1
ATOM 2268 C C . ALA A 1 297 ? 11.487 2.956 -17.960 1.00 90.00 297 ALA A C 1
ATOM 2270 O O . ALA A 1 297 ? 10.607 3.738 -18.298 1.00 90.00 297 ALA A O 1
ATOM 2271 N N . ARG A 1 298 ? 12.653 2.882 -18.615 1.00 85.88 298 ARG A N 1
ATOM 2272 C CA . ARG A 1 298 ? 12.947 3.630 -19.851 1.00 85.88 298 ARG A CA 1
ATOM 2273 C C . ARG A 1 298 ? 12.302 3.038 -21.102 1.00 85.88 298 ARG A C 1
ATOM 2275 O O . ARG A 1 298 ? 12.090 3.777 -22.056 1.00 85.88 298 ARG A O 1
ATOM 2282 N N . ASP A 1 299 ? 12.096 1.727 -21.121 1.00 82.75 299 ASP A N 1
ATOM 2283 C CA . ASP A 1 299 ? 11.602 0.977 -22.283 1.00 82.75 299 ASP A CA 1
ATOM 2284 C C . ASP A 1 299 ? 10.079 0.762 -22.242 1.00 82.75 299 ASP A C 1
ATOM 2286 O O . ASP A 1 299 ? 9.473 0.426 -23.258 1.00 82.75 299 ASP A O 1
ATOM 2290 N N . LEU A 1 300 ? 9.457 0.965 -21.075 1.00 78.94 300 LEU A N 1
ATOM 2291 C CA . LEU A 1 300 ? 8.010 0.852 -20.894 1.00 78.94 300 LEU A CA 1
ATOM 2292 C C . LEU A 1 300 ? 7.229 1.889 -21.716 1.00 78.94 300 LEU A C 1
ATOM 2294 O O . LEU A 1 300 ? 7.673 3.017 -21.936 1.00 78.94 300 LEU A O 1
ATOM 2298 N N . LEU A 1 301 ? 6.024 1.490 -22.129 1.00 66.50 301 LEU A N 1
ATOM 2299 C CA . LEU A 1 301 ? 5.023 2.373 -22.732 1.00 66.50 301 LEU A CA 1
ATOM 2300 C C . LEU A 1 301 ? 4.397 3.284 -21.659 1.00 66.50 301 LEU A C 1
ATOM 2302 O O . LEU A 1 301 ? 4.419 2.942 -20.478 1.00 66.50 301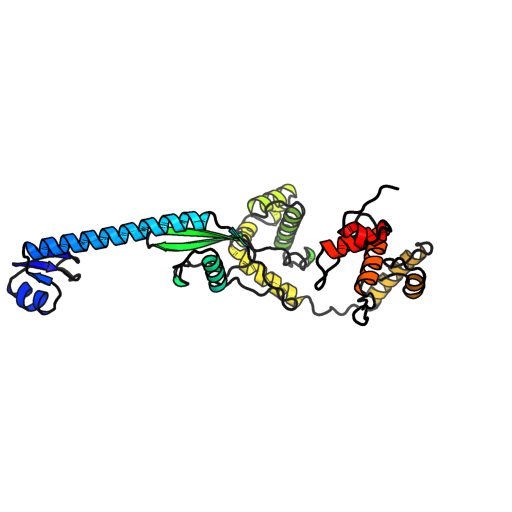 LEU A O 1
ATOM 2306 N N . ASP A 1 302 ? 3.794 4.407 -22.070 1.00 60.47 302 ASP A N 1
ATOM 2307 C CA . ASP A 1 302 ? 3.287 5.468 -21.171 1.00 60.47 302 ASP A CA 1
ATOM 2308 C C . ASP A 1 302 ? 2.338 4.984 -20.045 1.00 60.47 302 ASP A C 1
ATOM 2310 O O . ASP A 1 302 ? 2.218 5.654 -19.019 1.00 60.47 302 ASP A O 1
ATOM 2314 N N . ASP A 1 303 ? 1.698 3.819 -20.197 1.00 69.50 303 ASP A N 1
ATOM 2315 C CA . ASP A 1 303 ? 0.724 3.269 -19.243 1.00 69.50 303 ASP A CA 1
ATOM 2316 C C . ASP A 1 303 ? 1.301 2.238 -18.244 1.00 69.50 303 ASP A C 1
ATOM 2318 O O . ASP A 1 303 ? 0.579 1.754 -17.367 1.00 69.50 303 ASP A O 1
ATOM 2322 N N . GLU A 1 304 ? 2.584 1.872 -18.337 1.00 79.50 304 GLU A N 1
ATOM 2323 C CA . GLU A 1 304 ? 3.192 0.853 -17.471 1.00 79.50 304 GLU A CA 1
ATOM 2324 C C . GLU A 1 304 ? 4.063 1.473 -16.364 1.00 79.50 304 GLU A C 1
ATOM 2326 O O . GLU A 1 304 ? 4.826 2.414 -16.574 1.00 79.50 304 GLU A O 1
ATOM 2331 N N . VAL A 1 305 ? 3.977 0.922 -15.146 1.00 85.75 305 VAL A N 1
ATOM 2332 C CA . VAL A 1 305 ? 4.664 1.461 -13.959 1.00 85.75 305 VAL A CA 1
ATOM 2333 C C . VAL A 1 305 ? 5.596 0.416 -13.354 1.00 85.75 305 VAL A C 1
ATOM 2335 O O . VAL A 1 305 ? 5.165 -0.686 -13.014 1.00 85.75 305 VAL A O 1
ATOM 2338 N N . VAL A 1 306 ? 6.862 0.784 -13.122 1.00 89.31 306 VAL A N 1
ATOM 2339 C CA . VAL A 1 306 ? 7.786 -0.032 -12.316 1.00 89.31 306 VAL A CA 1
ATOM 2340 C C . VAL A 1 306 ? 7.778 0.431 -10.866 1.00 89.31 306 VAL A C 1
ATOM 2342 O O . VAL A 1 306 ? 7.965 1.611 -10.570 1.00 89.31 306 VAL A O 1
ATOM 2345 N N . VAL A 1 307 ? 7.624 -0.516 -9.942 1.00 92.56 307 VAL A N 1
ATOM 2346 C CA . VAL A 1 307 ? 7.603 -0.249 -8.500 1.00 92.56 307 VAL A CA 1
ATOM 2347 C C . VAL A 1 307 ? 8.769 -0.956 -7.814 1.00 92.56 307 VAL A C 1
ATOM 2349 O O . VAL A 1 307 ? 9.013 -2.140 -8.039 1.00 92.56 307 VAL A O 1
ATOM 2352 N N . MET A 1 308 ? 9.473 -0.238 -6.933 1.00 92.62 308 MET A N 1
ATOM 2353 C CA . MET A 1 308 ? 10.507 -0.809 -6.068 1.00 92.62 308 MET A CA 1
ATOM 2354 C C . MET A 1 308 ? 10.045 -0.857 -4.617 1.00 92.62 308 MET A C 1
ATOM 2356 O O . MET A 1 308 ? 9.766 0.178 -4.016 1.00 92.62 308 MET A O 1
ATOM 2360 N N . PHE A 1 309 ? 10.091 -2.042 -4.016 1.00 95.06 309 PHE A N 1
ATOM 2361 C CA . PHE A 1 309 ? 9.951 -2.204 -2.572 1.00 95.06 309 PHE A CA 1
ATOM 2362 C C . PHE A 1 309 ? 11.328 -2.421 -1.945 1.00 95.06 309 PHE A C 1
ATOM 2364 O O . PHE A 1 309 ? 12.068 -3.324 -2.336 1.00 95.06 309 PHE A O 1
ATOM 2371 N N . SER A 1 310 ? 11.682 -1.589 -0.966 1.00 93.69 310 SER A N 1
ATOM 2372 C CA . SER A 1 310 ? 12.956 -1.675 -0.253 1.00 93.69 310 SER A CA 1
ATOM 2373 C C . SER A 1 310 ? 12.731 -1.686 1.249 1.00 93.69 310 SER A C 1
ATOM 2375 O O . SER A 1 310 ? 12.081 -0.799 1.792 1.00 93.69 310 SER A O 1
ATOM 2377 N N . ILE A 1 311 ? 13.294 -2.699 1.905 1.00 94.00 311 ILE A N 1
ATOM 2378 C CA . ILE A 1 311 ? 13.209 -2.897 3.360 1.00 94.00 311 ILE A CA 1
ATOM 2379 C C . ILE A 1 311 ? 14.528 -2.494 4.045 1.00 94.00 311 ILE A C 1
ATOM 2381 O O . ILE A 1 311 ? 14.543 -2.155 5.221 1.00 94.00 311 ILE A O 1
ATOM 2385 N N . GLU A 1 312 ? 15.645 -2.509 3.311 1.00 92.44 312 GLU A N 1
ATOM 2386 C CA . GLU A 1 312 ? 16.983 -2.242 3.858 1.00 92.44 312 GLU A CA 1
ATOM 2387 C C . GLU A 1 312 ? 17.400 -0.775 3.696 1.00 92.44 312 GLU A C 1
ATOM 2389 O O . GLU A 1 312 ? 17.965 -0.177 4.607 1.00 92.44 312 GLU A O 1
ATOM 2394 N N . MET A 1 313 ? 17.123 -0.185 2.532 1.00 94.00 313 MET A N 1
ATOM 2395 C CA . MET A 1 313 ? 17.542 1.176 2.198 1.00 94.00 313 MET A CA 1
ATOM 2396 C C . MET A 1 313 ? 16.339 2.105 2.073 1.00 94.00 313 MET A C 1
ATOM 2398 O O . MET A 1 313 ? 15.334 1.739 1.462 1.00 94.00 313 MET A O 1
ATOM 2402 N N . GLY A 1 314 ? 16.467 3.325 2.597 1.00 95.06 314 GLY A N 1
ATOM 2403 C CA . GLY A 1 314 ? 15.454 4.370 2.434 1.00 95.06 314 GLY A CA 1
ATOM 2404 C C . GLY A 1 314 ? 15.359 4.882 0.992 1.00 95.06 314 GLY A C 1
ATOM 2405 O O . GLY A 1 314 ? 16.328 4.807 0.232 1.00 95.06 314 GLY A O 1
ATOM 2406 N N . ALA A 1 315 ? 14.202 5.448 0.633 1.00 93.38 315 ALA A N 1
ATOM 2407 C CA . ALA A 1 315 ? 13.910 5.922 -0.723 1.00 93.38 315 ALA A CA 1
ATOM 2408 C C . ALA A 1 315 ? 14.943 6.939 -1.244 1.00 93.38 315 ALA A C 1
ATOM 2410 O O . ALA A 1 315 ? 15.431 6.791 -2.361 1.00 93.38 315 ALA A O 1
ATOM 2411 N N . GLU A 1 316 ? 15.364 7.905 -0.420 1.00 91.38 316 GLU A N 1
ATOM 2412 C CA . GLU A 1 316 ? 16.384 8.893 -0.808 1.00 91.38 316 GLU A CA 1
ATOM 2413 C C . GLU A 1 316 ? 17.728 8.246 -1.172 1.00 91.38 316 GLU A C 1
ATOM 2415 O O . GLU A 1 316 ? 18.374 8.637 -2.141 1.00 91.38 316 GLU A O 1
ATOM 2420 N N . GLN A 1 317 ? 18.159 7.220 -0.430 1.00 92.25 317 GLN A N 1
ATOM 2421 C CA . GLN A 1 317 ? 19.433 6.546 -0.700 1.00 92.25 317 GLN A CA 1
ATOM 2422 C C . GLN A 1 317 ? 19.407 5.791 -2.030 1.00 92.25 317 GLN A C 1
ATOM 2424 O O . GLN A 1 317 ? 20.423 5.735 -2.727 1.00 92.25 317 GLN A O 1
ATOM 2429 N N . LEU A 1 318 ? 18.258 5.205 -2.373 1.00 94.50 318 LEU A N 1
ATOM 2430 C CA . LEU A 1 318 ? 18.041 4.565 -3.666 1.00 94.50 318 LEU A CA 1
ATOM 2431 C C . LEU A 1 318 ? 17.991 5.609 -4.782 1.00 94.50 318 LEU A C 1
ATOM 2433 O O . LEU A 1 318 ? 18.672 5.429 -5.787 1.00 94.50 318 LEU A O 1
ATOM 2437 N N . ALA A 1 319 ? 17.292 6.726 -4.571 1.00 92.62 319 ALA A N 1
ATOM 2438 C CA . ALA A 1 319 ? 17.218 7.826 -5.528 1.00 92.62 319 ALA A CA 1
ATOM 2439 C C . ALA A 1 319 ? 18.605 8.412 -5.841 1.00 92.62 319 ALA A C 1
ATOM 2441 O O . ALA A 1 319 ? 18.950 8.568 -7.006 1.00 92.62 319 ALA A O 1
ATOM 2442 N N . PHE A 1 320 ? 19.458 8.637 -4.834 1.00 92.31 320 PHE A N 1
ATOM 2443 C CA . PHE A 1 320 ? 20.843 9.069 -5.064 1.00 92.31 320 PHE A CA 1
ATOM 2444 C C . PHE A 1 320 ? 21.658 8.058 -5.875 1.00 92.31 320 PHE A C 1
ATOM 2446 O O . PHE A 1 320 ? 22.523 8.459 -6.650 1.00 92.31 320 PHE A O 1
ATOM 2453 N N . ARG A 1 321 ? 21.415 6.754 -5.700 1.00 92.88 321 ARG A N 1
ATOM 2454 C CA . ARG A 1 321 ? 22.082 5.714 -6.498 1.00 92.88 321 ARG A CA 1
ATOM 2455 C C . ARG A 1 321 ? 21.590 5.698 -7.936 1.00 92.88 321 ARG A C 1
ATOM 2457 O O . ARG A 1 321 ? 22.424 5.612 -8.829 1.00 92.88 321 ARG A O 1
ATOM 2464 N N . MET A 1 322 ? 20.279 5.815 -8.151 1.00 93.25 322 MET A N 1
ATOM 2465 C CA . MET A 1 322 ? 19.709 5.968 -9.491 1.00 93.25 322 MET A CA 1
ATOM 2466 C C . MET A 1 322 ? 20.297 7.211 -10.165 1.00 93.25 322 MET A C 1
ATOM 2468 O O . MET A 1 322 ? 20.905 7.095 -11.219 1.00 93.25 322 MET A O 1
ATOM 2472 N N . LEU A 1 323 ? 20.248 8.371 -9.503 1.00 91.62 323 LEU A N 1
ATOM 2473 C CA . LEU A 1 323 ? 20.787 9.626 -10.027 1.00 91.62 323 LEU A CA 1
ATOM 2474 C C . LEU A 1 323 ? 22.286 9.538 -10.327 1.00 91.62 323 LEU A C 1
ATOM 2476 O O . LEU A 1 323 ? 22.726 10.022 -11.362 1.00 91.62 323 LEU A O 1
ATOM 2480 N N . SER A 1 324 ? 23.076 8.913 -9.453 1.00 91.94 324 SER A N 1
ATOM 2481 C CA . SER A 1 324 ? 24.509 8.682 -9.683 1.00 91.94 324 SER A CA 1
ATOM 2482 C C . SER A 1 324 ? 24.754 7.807 -10.913 1.00 91.94 324 SER A C 1
ATOM 2484 O O . SER A 1 324 ? 25.619 8.128 -11.722 1.00 91.94 324 SER A O 1
ATOM 2486 N N . SER A 1 325 ? 23.970 6.738 -11.074 1.00 91.38 325 SER A N 1
ATOM 2487 C CA . SER A 1 325 ? 24.059 5.830 -12.222 1.00 91.38 325 SER A CA 1
ATOM 2488 C C . SER A 1 325 ? 23.676 6.518 -13.533 1.00 91.38 325 SER A C 1
ATOM 2490 O O . SER A 1 325 ? 24.308 6.290 -14.558 1.00 91.38 325 SER A O 1
ATOM 2492 N N . GLU A 1 326 ? 22.670 7.389 -13.483 1.00 89.75 326 GLU A N 1
ATOM 2493 C CA . GLU A 1 326 ? 22.120 8.106 -14.635 1.00 89.75 326 GLU A CA 1
ATOM 2494 C C . GLU A 1 326 ? 22.981 9.297 -15.066 1.00 89.75 326 GLU A C 1
ATOM 2496 O O . GLU A 1 326 ? 23.252 9.488 -16.247 1.00 89.75 326 GLU A O 1
ATOM 2501 N N . SER A 1 327 ? 23.439 10.099 -14.104 1.00 90.62 327 SER A N 1
ATOM 2502 C CA . SER A 1 327 ? 24.253 11.296 -14.360 1.00 90.62 327 SER A CA 1
ATOM 2503 C C . SER A 1 327 ? 25.741 10.998 -14.529 1.00 90.62 327 SER A C 1
ATOM 2505 O O . SER A 1 327 ? 26.503 11.894 -14.886 1.00 90.62 327 SER A O 1
ATOM 2507 N N . LEU A 1 328 ? 26.173 9.767 -14.228 1.00 89.62 328 LEU A N 1
ATOM 2508 C CA . LEU A 1 328 ? 27.580 9.364 -14.144 1.00 89.62 328 LEU A CA 1
ATOM 2509 C C . LEU A 1 328 ? 28.407 10.213 -13.158 1.00 89.62 328 LEU A C 1
ATOM 2511 O O . LEU A 1 328 ? 29.638 10.241 -13.224 1.00 89.62 328 LEU A O 1
ATOM 2515 N N . VAL A 1 329 ? 27.746 10.888 -12.213 1.00 90.94 329 VAL A N 1
ATOM 2516 C CA . VAL A 1 329 ? 28.400 11.644 -11.141 1.00 90.94 329 VAL A CA 1
ATOM 2517 C C . VAL A 1 329 ? 28.653 10.713 -9.955 1.00 90.94 329 VAL A C 1
ATOM 2519 O O . VAL A 1 329 ? 27.731 10.005 -9.531 1.00 90.94 329 VAL A O 1
ATOM 2522 N N . PRO A 1 330 ? 29.862 10.714 -9.359 1.00 90.94 330 PRO A N 1
ATOM 2523 C CA . PRO A 1 330 ? 30.145 9.912 -8.178 1.00 90.94 330 PRO A CA 1
ATOM 2524 C C . PRO A 1 330 ? 29.143 10.169 -7.047 1.00 90.94 330 PRO A C 1
ATOM 2526 O O . PRO A 1 330 ? 28.883 11.311 -6.665 1.00 90.94 330 PRO A O 1
ATOM 2529 N N . GLN A 1 331 ? 28.617 9.096 -6.449 1.00 89.69 331 GLN A N 1
ATOM 2530 C CA . GLN A 1 331 ? 27.632 9.205 -5.368 1.00 89.69 331 GLN A CA 1
ATOM 2531 C C . GLN A 1 331 ? 28.156 10.036 -4.182 1.00 89.69 331 GLN A C 1
ATOM 2533 O O . GLN A 1 331 ? 27.389 10.743 -3.529 1.00 89.69 331 GLN A O 1
ATOM 2538 N N . THR A 1 332 ? 29.460 9.974 -3.901 1.00 90.56 332 THR A N 1
ATOM 2539 C CA . THR A 1 332 ? 30.105 10.776 -2.852 1.00 90.56 332 THR A CA 1
ATOM 2540 C C . THR A 1 332 ? 29.964 12.272 -3.120 1.00 90.56 332 THR A C 1
ATOM 2542 O O . THR A 1 332 ? 29.666 13.025 -2.198 1.00 90.56 332 THR A O 1
ATOM 2545 N N . ASP A 1 333 ? 30.105 12.696 -4.374 1.00 90.06 333 ASP A N 1
ATOM 2546 C CA . ASP A 1 333 ? 30.009 14.102 -4.759 1.00 90.06 333 ASP A CA 1
ATOM 2547 C C . ASP A 1 333 ? 28.562 14.592 -4.718 1.00 90.06 333 ASP A C 1
ATOM 2549 O O . ASP A 1 333 ? 28.307 15.674 -4.190 1.00 90.06 333 ASP A O 1
ATOM 2553 N N . LEU A 1 334 ? 27.601 13.760 -5.142 1.00 88.75 334 LEU A N 1
ATOM 2554 C CA . LEU A 1 334 ? 26.169 14.050 -4.989 1.00 88.75 334 LEU A CA 1
ATOM 2555 C C . LEU A 1 334 ? 25.774 14.224 -3.518 1.00 88.75 334 LEU A C 1
ATOM 2557 O O . LEU A 1 334 ? 25.044 15.150 -3.176 1.00 88.75 334 LEU A O 1
ATOM 2561 N N . ARG A 1 335 ? 26.296 13.372 -2.626 1.00 85.00 335 ARG A N 1
ATOM 2562 C CA . ARG A 1 335 ? 26.031 13.470 -1.181 1.00 85.00 335 ARG A CA 1
ATOM 2563 C C . ARG A 1 335 ? 26.684 14.687 -0.531 1.00 85.00 335 ARG A C 1
ATOM 2565 O O . ARG A 1 335 ? 26.157 15.195 0.452 1.00 85.00 335 ARG A O 1
ATOM 2572 N N . LEU A 1 336 ? 27.835 15.118 -1.041 1.00 88.56 336 LEU A N 1
ATOM 2573 C CA . LEU A 1 336 ? 28.567 16.283 -0.540 1.00 88.56 336 LEU A CA 1
ATOM 2574 C C . LEU A 1 336 ? 28.135 17.596 -1.213 1.00 88.56 336 LEU A C 1
ATOM 2576 O O . LEU A 1 336 ? 28.679 18.645 -0.875 1.00 88.56 336 LEU A O 1
ATOM 2580 N N . GLY A 1 337 ? 27.202 17.550 -2.170 1.00 84.94 337 GLY A N 1
ATOM 2581 C CA . GLY A 1 337 ? 26.767 18.718 -2.939 1.00 84.94 337 GLY A CA 1
ATOM 2582 C C . GLY A 1 337 ? 27.839 19.282 -3.879 1.00 84.94 337 GLY A C 1
ATOM 2583 O O . GLY A 1 337 ? 27.757 20.437 -4.284 1.00 84.94 337 GLY A O 1
ATOM 2584 N N . ARG A 1 338 ? 28.861 18.493 -4.235 1.00 85.50 338 ARG A N 1
ATOM 2585 C CA . ARG A 1 338 ? 29.970 18.899 -5.114 1.00 85.50 338 ARG A CA 1
ATOM 2586 C C . ARG A 1 338 ? 29.605 18.704 -6.583 1.00 85.50 338 ARG A C 1
ATOM 2588 O O . ARG A 1 338 ? 30.226 17.922 -7.296 1.00 85.50 338 ARG A O 1
ATOM 2595 N N . ILE A 1 339 ? 28.573 19.407 -7.031 1.00 77.75 339 ILE A N 1
ATOM 2596 C CA . ILE A 1 339 ? 28.115 19.352 -8.420 1.00 77.75 339 ILE A CA 1
ATOM 2597 C C . ILE A 1 339 ? 28.849 20.454 -9.188 1.00 77.75 339 ILE A C 1
ATOM 2599 O O . ILE A 1 339 ? 28.350 21.565 -9.337 1.00 77.75 339 ILE A O 1
ATOM 2603 N N . ASN A 1 340 ? 30.082 20.176 -9.616 1.00 67.75 340 ASN A N 1
ATOM 2604 C CA . ASN A 1 340 ? 30.804 21.100 -10.488 1.00 67.75 340 ASN A CA 1
ATOM 2605 C C . ASN A 1 340 ? 30.222 21.006 -11.901 1.00 67.75 340 ASN A C 1
ATOM 2607 O O . ASN A 1 340 ? 30.314 19.961 -12.543 1.00 67.75 340 ASN A O 1
ATOM 2611 N N . SER A 1 341 ? 29.644 22.105 -12.379 1.00 55.19 341 SER A N 1
ATOM 2612 C CA . SER A 1 341 ? 29.240 22.289 -13.772 1.00 55.19 341 SER A CA 1
ATOM 2613 C C . SER A 1 341 ? 30.476 22.205 -14.668 1.00 55.19 341 SER A C 1
ATOM 2615 O O . SER A 1 341 ? 31.331 23.093 -14.629 1.00 55.19 341 SER A O 1
ATOM 2617 N N . ARG A 1 342 ? 30.590 21.105 -15.413 1.00 47.59 342 ARG A N 1
ATOM 2618 C CA . ARG A 1 342 ? 31.485 20.998 -16.564 1.00 47.59 342 ARG A CA 1
ATOM 2619 C C . ARG A 1 342 ? 30.767 21.431 -17.824 1.00 47.59 342 ARG A C 1
ATOM 2621 O O . ARG A 1 342 ? 29.566 21.100 -17.934 1.00 47.59 342 ARG A O 1
#

Organism: NCBI:txid1234261

Sequence (342 aa):
MKVILLKEVAKVGKVNEVVEVAEGYGNNFLIRTGLAVAYSPAAKLRLEANLAKLAQEAEQRYQSALVVKETISQLNLRFSLPQHLGKTSGSISHKQILDQLTSLGIKGIDKTSFVSHAPILVGAITIGLKLHPQVIAQLRVTHALGETFAVLRENDLSDPRYAHVFGAINALYSEGRPVDPIAVSHHLERHGLFALVGAEVLTQISHNYANIEKKLLDISQSGHAAELQPIRTISDSLYRKLGELEKQDHKLTGTTSGFNAIDRVTNGYQPGDLIVLAARPGMGKTAFALNILVNAARDLLDDEVVVMFSIEMGAEQLAFRMLSSESLVPQTDLRLGRINSR

Secondary structure (DSSP, 8-state):
-EEEESS-BTTTB-TT-EEE--HHHIIIIIITTTSEEE--HHHHHHHHHHHHHHHHHHHHHHHHHHHHHHHHHH-EEEE-PPPBTTB------HHHHHHHHHHTT-----GGGBPP-----SSEEEEEEEEETTEEEEEEEEE--SSGGGS--GGG-SSHHHHHHHHHHHHHHHTT----HHHHHHHHHHTT-HHHH-HHHHHHHHHHHHHHHHHHHHHHHHTTS-----HHHHHHHHHHHHHHHHHS-S--SSB--S-HHHHHHHSSBPTT--------TTS-HHHHHHHHHHHHHHHS-TT-------SSS-HHHHHHHHHHHHH---HHHHHHT-----

InterPro domains:
  IPR007693 DNA helicase, DnaB-like, N-terminal [PF00772] (142-211)
  IPR007694 DNA helicase, DnaB-like, C-terminal [PF03796] (254-340)
  IPR007694 DNA helicase, DnaB-like, C-terminal [PS51199] (248-342)
  IPR009027 Large ribosomal subunit protein bL9/RNase H1, N-terminal [SSF55658] (1-54)
  IPR016136 DNA helicase DnaB, N-terminal/DNA primase DnaG, C-terminal [G3DSA:1.10.860.10] (140-231)
  IPR020069 Large ribosomal subunit protein bL9, C-terminal [PF03948] (65-141)
  IPR020070 Large ribosomal subunit protein bL9, N-terminal [PF01281] (1-43)
  IPR020070 Large ribosomal subunit protein bL9, N-terminal [PS00651] (13-40)
  IPR020594 Large ribosomal subunit protein bL9, bacteria/chloroplast [TIGR00158] (1-142)
  IPR027417 P-loop containing nucleoside triphosphate hydrolase [G3DSA:3.40.50.300] (232-342)
  IPR027417 P-loop containing nucleoside triphosphate hydrolase [SSF52540] (244-326)
  IPR036185 DNA helicase, DnaB-like, N-terminal domain superfamily [SSF48024] (143-210)
  IPR036791 Large ribosomal subunit protein bL9, C-terminal domain superfamily [G3DSA:3.10.430.100] (61-139)
  IPR036791 Large ribosomal subunit protein bL9, C-terminal domain superfamily [SSF55653] (57-141)
  IPR036935 Large ribosomal subunit protein bL9, N-terminal domain superfamily [G3DSA:3.40.5.10] (1-59)

pLDDT: mean 70.83, std 17.34, range [30.64, 96.44]

Radius of gyration: 35.2 Å; chains: 1; bounding box: 75×52×104 Å